Protein AF-A0A150QRD9-F1 (afdb_monomer)

InterPro domains:
  IPR001007 VWFC domain [PS50184] (103-169)
  IPR001007 VWFC domain [SM00215] (64-129)
  IPR001007 VWFC domain [SM00215] (146-203)
  IPR008037 Pacifastin domain [PF05375] (114-144)
  IPR008037 Pacifastin domain [PS51446] (27-63)
  IPR008037 Pacifastin domain [PS51446] (109-145)

Structure (mmCIF, N/CA/C/O backbone):
data_AF-A0A150QRD9-F1
#
_entry.id   AF-A0A150QRD9-F1
#
loop_
_atom_site.group_PDB
_atom_site.id
_atom_site.type_symbol
_atom_site.label_atom_id
_atom_site.label_alt_id
_atom_site.label_comp_id
_atom_site.label_asym_id
_atom_site.label_entity_id
_atom_site.label_seq_id
_atom_site.pdbx_PDB_ins_code
_atom_site.Cartn_x
_atom_site.Cartn_y
_atom_site.Cartn_z
_atom_site.occupancy
_atom_site.B_iso_or_equiv
_atom_site.auth_seq_id
_atom_site.auth_comp_id
_atom_site.auth_asym_id
_atom_site.auth_atom_id
_atom_site.pdbx_PDB_model_num
ATOM 1 N N . MET A 1 1 ? 8.297 -89.953 50.435 1.00 36.41 1 MET A N 1
ATOM 2 C CA . MET A 1 1 ? 8.868 -88.769 49.760 1.00 36.41 1 MET A CA 1
ATOM 3 C C . MET A 1 1 ? 7.814 -87.674 49.887 1.00 36.41 1 MET A C 1
ATOM 5 O O . MET A 1 1 ? 6.794 -87.799 49.233 1.00 36.41 1 MET A O 1
ATOM 9 N N . ILE A 1 2 ? 7.817 -86.953 51.021 1.00 30.30 2 ILE A N 1
ATOM 10 C CA . ILE A 1 2 ? 8.151 -85.507 51.107 1.00 30.30 2 ILE A CA 1
ATOM 11 C C . ILE A 1 2 ? 7.101 -84.706 50.312 1.00 30.30 2 ILE A C 1
ATOM 13 O O . ILE A 1 2 ? 7.036 -84.868 49.107 1.00 30.30 2 ILE A O 1
ATOM 17 N N . SER A 1 3 ? 6.251 -83.835 50.847 1.00 32.12 3 SER A N 1
ATOM 18 C CA . SER A 1 3 ? 6.191 -83.107 52.118 1.00 32.12 3 SER A CA 1
ATOM 19 C C . SER A 1 3 ? 4.848 -82.337 52.115 1.00 32.12 3 SER A C 1
ATOM 21 O O . SER A 1 3 ? 4.373 -82.009 51.035 1.00 32.12 3 SER A O 1
ATOM 23 N N . LEU A 1 4 ? 4.176 -82.164 53.268 1.00 29.09 4 LEU A N 1
ATOM 24 C CA . LEU A 1 4 ? 3.988 -80.857 53.953 1.00 29.09 4 LEU A CA 1
ATOM 25 C C . LEU A 1 4 ? 2.960 -79.931 53.240 1.00 29.09 4 LEU A C 1
ATOM 27 O O . LEU A 1 4 ? 3.114 -79.662 52.064 1.00 29.09 4 LEU A O 1
ATOM 31 N N . ALA A 1 5 ? 1.922 -79.330 53.826 1.00 29.92 5 ALA A N 1
ATOM 32 C CA . ALA A 1 5 ? 1.381 -79.232 55.177 1.00 29.92 5 ALA A CA 1
ATOM 33 C C . ALA A 1 5 ? 0.076 -78.391 55.123 1.00 29.92 5 ALA A C 1
ATOM 35 O O . ALA A 1 5 ? -0.058 -77.553 54.241 1.00 29.92 5 ALA A O 1
ATOM 36 N N . ILE A 1 6 ? -0.814 -78.610 56.107 1.00 29.88 6 ILE A N 1
ATOM 37 C CA . ILE A 1 6 ? -1.518 -77.599 56.941 1.00 29.88 6 ILE A CA 1
ATOM 38 C C . ILE A 1 6 ? -2.316 -76.520 56.166 1.00 29.88 6 ILE A C 1
ATOM 40 O O . ILE A 1 6 ? -1.760 -75.616 55.563 1.00 29.88 6 ILE A O 1
ATOM 44 N N . ALA A 1 7 ? -3.641 -76.651 56.056 1.00 31.61 7 ALA A N 1
ATOM 45 C CA . ALA A 1 7 ? -4.644 -76.112 56.990 1.00 31.61 7 ALA A CA 1
ATOM 46 C C . ALA A 1 7 ? -4.564 -74.586 57.207 1.00 31.61 7 ALA A C 1
ATOM 48 O O . ALA A 1 7 ? -3.632 -74.101 57.825 1.00 31.61 7 ALA A O 1
ATOM 49 N N . LEU A 1 8 ? -5.595 -73.843 56.804 1.00 30.39 8 LEU A N 1
ATOM 50 C CA . LEU A 1 8 ? -6.514 -73.181 57.736 1.00 30.39 8 LEU A CA 1
ATOM 51 C C . LEU A 1 8 ? -7.583 -72.401 56.965 1.00 30.39 8 LEU A C 1
ATOM 53 O O . LEU A 1 8 ? -7.325 -71.716 55.981 1.00 30.39 8 LEU A O 1
ATOM 57 N N . SER A 1 9 ? -8.791 -72.525 57.487 1.00 46.06 9 SER A N 1
ATOM 58 C CA . SER A 1 9 ? -9.988 -71.747 57.227 1.00 46.06 9 SER A CA 1
ATOM 59 C C . SER A 1 9 ? -9.733 -70.238 57.321 1.00 46.06 9 SER A C 1
ATOM 61 O O . SER A 1 9 ? -9.086 -69.779 58.259 1.00 46.06 9 SER A O 1
ATOM 63 N N . GLY A 1 10 ? -10.331 -69.464 56.418 1.00 32.56 10 GLY A N 1
ATOM 64 C CA . GLY A 1 10 ? -10.396 -68.008 56.516 1.00 32.56 10 GLY A CA 1
ATOM 65 C C . GLY A 1 10 ? -11.658 -67.498 55.836 1.00 32.56 10 GLY A C 1
ATOM 66 O O . GLY A 1 10 ? -11.706 -67.386 54.617 1.00 32.56 10 GLY A O 1
ATOM 67 N N . ALA A 1 11 ? -12.694 -67.244 56.632 1.00 47.44 11 ALA A N 1
ATOM 68 C CA . ALA A 1 11 ? -13.883 -66.527 56.199 1.00 47.44 11 ALA A CA 1
ATOM 69 C C . ALA A 1 11 ? -13.512 -65.085 55.819 1.00 47.44 11 ALA A C 1
ATOM 71 O O . ALA A 1 11 ? -12.842 -64.403 56.591 1.00 47.44 11 ALA A O 1
ATOM 72 N N . LEU A 1 12 ? -13.995 -64.612 54.672 1.00 38.91 12 LEU A N 1
ATOM 73 C CA . LEU A 1 12 ? -14.097 -63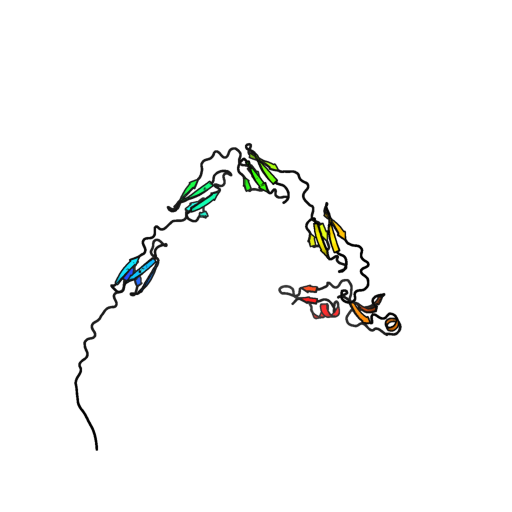.191 54.335 1.00 38.91 12 LEU A CA 1
ATOM 74 C C . LEU A 1 12 ? -15.532 -62.995 53.836 1.00 38.91 12 LEU A C 1
ATOM 76 O O . LEU A 1 12 ? -15.928 -63.574 52.831 1.00 38.91 12 LEU A O 1
ATOM 80 N N . ALA A 1 13 ? -16.418 -62.531 54.714 1.00 38.28 13 ALA A N 1
ATOM 81 C CA . ALA A 1 13 ? -16.640 -61.124 55.059 1.00 38.28 13 ALA A CA 1
ATOM 82 C C . ALA A 1 13 ? -17.651 -60.506 54.088 1.00 38.28 13 ALA A C 1
ATOM 84 O O . ALA A 1 13 ? -17.491 -60.547 52.873 1.00 38.28 13 ALA A O 1
ATOM 85 N N . GLY A 1 14 ? -18.746 -60.028 54.680 1.00 38.47 14 GLY A N 1
ATOM 86 C CA . GLY A 1 14 ? -19.941 -59.575 53.994 1.00 38.47 14 GLY A CA 1
ATOM 87 C C . GLY A 1 14 ? -19.671 -58.511 52.942 1.00 38.47 14 GLY A C 1
ATOM 88 O O . GLY A 1 14 ? -18.860 -57.607 53.128 1.00 38.47 14 GLY A O 1
ATOM 89 N N . CYS A 1 15 ? -20.434 -58.600 51.859 1.00 40.75 15 CYS A N 1
ATOM 90 C CA . CYS A 1 15 ? -20.661 -57.491 50.954 1.00 40.75 15 CYS A CA 1
ATOM 91 C C . CYS A 1 15 ? -21.515 -56.455 51.706 1.00 40.75 15 CYS A C 1
ATOM 93 O O . CYS A 1 15 ? -22.743 -56.464 51.642 1.00 40.75 15 CYS A O 1
ATOM 95 N N . GLY A 1 16 ? -20.860 -55.637 52.532 1.00 40.47 16 GLY A N 1
ATOM 96 C CA . GLY A 1 16 ? -21.429 -54.386 53.001 1.00 40.47 16 GLY A CA 1
ATOM 97 C C . GLY A 1 16 ? -21.547 -53.467 51.794 1.00 40.47 16 GLY A C 1
ATOM 98 O O . GLY A 1 16 ? -20.540 -53.144 51.170 1.00 40.47 16 GLY A O 1
ATOM 99 N N . LEU A 1 17 ? -22.776 -53.093 51.451 1.00 46.53 17 LEU A N 1
ATOM 100 C CA . LEU A 1 17 ? -23.072 -52.020 50.512 1.00 46.53 17 LEU A CA 1
ATOM 101 C C . LEU A 1 17 ? -22.515 -50.711 51.093 1.00 46.53 17 LEU A C 1
ATOM 103 O O . LEU A 1 17 ? -23.221 -49.978 51.780 1.00 46.53 17 LEU A O 1
ATOM 107 N N . ILE A 1 18 ? -21.233 -50.433 50.863 1.00 52.62 18 ILE A N 1
ATOM 108 C CA . ILE A 1 18 ? -20.711 -49.069 50.914 1.00 52.62 18 ILE A CA 1
ATOM 109 C C . ILE A 1 18 ? -21.219 -48.430 49.626 1.00 52.62 18 ILE A C 1
ATOM 111 O O . ILE A 1 18 ? -20.614 -48.580 48.570 1.00 52.62 18 ILE A O 1
ATOM 115 N N . GLY A 1 19 ? -22.416 -47.843 49.685 1.00 56.66 19 GLY A N 1
ATOM 116 C CA . GLY A 1 19 ? -22.875 -46.965 48.619 1.00 56.66 19 GLY A CA 1
ATOM 117 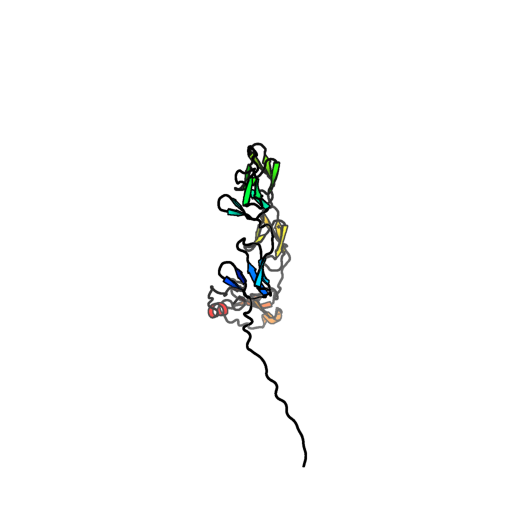C C . GLY A 1 19 ? -21.865 -45.832 48.513 1.00 56.66 19 GLY A C 1
ATOM 118 O O . GLY A 1 19 ? -21.657 -45.119 49.495 1.00 56.66 19 GLY A O 1
ATOM 119 N N . GLU A 1 20 ? -21.196 -45.726 47.368 1.00 62.44 20 GLU A N 1
ATOM 120 C CA . GLU A 1 20 ? -20.440 -44.530 47.004 1.00 62.44 20 GLU A CA 1
ATOM 121 C C . GLU A 1 20 ? -21.380 -43.337 47.228 1.00 62.44 20 GLU A C 1
ATOM 123 O O . GLU A 1 20 ? -22.473 -43.299 46.660 1.00 62.44 20 GLU A O 1
ATOM 128 N N . ARG A 1 21 ? -21.034 -42.433 48.153 1.00 82.81 21 ARG A N 1
ATOM 129 C CA . ARG A 1 21 ? -21.876 -41.270 48.447 1.00 82.81 21 ARG A CA 1
ATOM 130 C C . ARG A 1 21 ? -21.762 -40.319 47.266 1.00 82.81 21 ARG A C 1
ATOM 132 O O . ARG A 1 21 ? -20.713 -39.722 47.065 1.00 82.81 21 ARG A O 1
ATOM 139 N N . THR A 1 22 ? -22.812 -40.235 46.462 1.00 89.56 22 THR A N 1
ATOM 140 C CA . THR A 1 22 ? -22.917 -39.270 45.367 1.00 89.56 22 THR A CA 1
ATOM 141 C C . THR A 1 22 ? -23.405 -37.926 45.896 1.00 89.56 22 THR A C 1
ATOM 143 O O . THR A 1 22 ? -24.106 -37.868 46.907 1.00 89.56 22 THR A O 1
ATOM 146 N N . CYS A 1 23 ? -23.049 -36.851 45.200 1.00 92.75 23 CYS A N 1
ATOM 147 C CA . CYS A 1 23 ? -23.604 -35.526 45.433 1.00 92.75 23 CYS A CA 1
ATOM 148 C C . CYS A 1 23 ? -24.717 -35.257 44.420 1.00 92.75 23 CYS A C 1
ATOM 150 O O . CYS A 1 23 ? -24.482 -35.383 43.223 1.00 92.75 23 CYS A O 1
ATOM 152 N N . GLU A 1 24 ? -25.894 -34.828 44.868 1.00 92.94 24 GLU A N 1
ATOM 153 C CA . GLU A 1 24 ? -26.924 -34.301 43.967 1.00 92.94 24 GLU A CA 1
ATOM 154 C C . GLU A 1 24 ? -26.782 -32.774 43.880 1.00 92.94 24 GLU A C 1
ATOM 156 O O . GLU A 1 24 ? -26.851 -32.075 44.895 1.00 92.94 24 GLU A O 1
ATOM 161 N N . TYR A 1 25 ? -26.600 -32.239 42.671 1.00 93.12 25 TYR A N 1
ATOM 162 C CA . TYR A 1 25 ? -26.607 -30.799 42.415 1.00 93.12 25 TYR A CA 1
ATOM 163 C C . TYR A 1 25 ? -27.425 -30.484 41.161 1.00 93.12 25 TYR A C 1
ATOM 165 O O . TYR A 1 25 ? -27.164 -31.009 40.083 1.00 93.12 25 TYR A O 1
ATOM 173 N N . ASP A 1 26 ? -28.436 -29.625 41.313 1.00 89.31 26 ASP A N 1
ATOM 174 C CA . ASP A 1 26 ? -29.382 -29.253 40.247 1.00 89.31 26 ASP A CA 1
ATOM 175 C C . ASP A 1 26 ? -30.063 -30.448 39.551 1.00 89.31 26 ASP A C 1
ATOM 177 O O . ASP A 1 26 ? -30.256 -30.465 38.337 1.00 89.31 26 ASP A O 1
ATOM 181 N N . GLY A 1 27 ? -30.407 -31.481 40.328 1.00 90.69 27 GLY A N 1
ATOM 182 C CA . GLY A 1 27 ? -31.029 -32.699 39.806 1.00 90.69 27 GLY A CA 1
ATOM 183 C C . GLY A 1 27 ? -30.088 -33.586 38.981 1.00 90.69 27 GLY A C 1
ATOM 184 O O . GLY A 1 27 ? -30.564 -34.477 38.277 1.00 90.69 27 GLY A O 1
ATOM 185 N N . VAL A 1 28 ? -28.775 -33.344 39.048 1.00 92.81 28 VAL A N 1
ATOM 186 C CA . VAL A 1 28 ? -27.730 -34.187 38.457 1.00 92.81 28 VAL A CA 1
ATOM 187 C C . VAL A 1 28 ? -26.914 -34.834 39.576 1.00 92.81 28 VAL A C 1
ATOM 189 O O . VAL A 1 28 ? -26.481 -34.153 40.506 1.00 92.81 28 VAL A O 1
ATOM 192 N N . ASP A 1 29 ? -26.696 -36.145 39.473 1.00 93.94 29 ASP A N 1
ATOM 193 C CA . ASP A 1 29 ? -25.848 -36.906 40.392 1.00 93.94 29 ASP A CA 1
ATOM 194 C C . ASP A 1 29 ? -24.378 -36.871 39.949 1.00 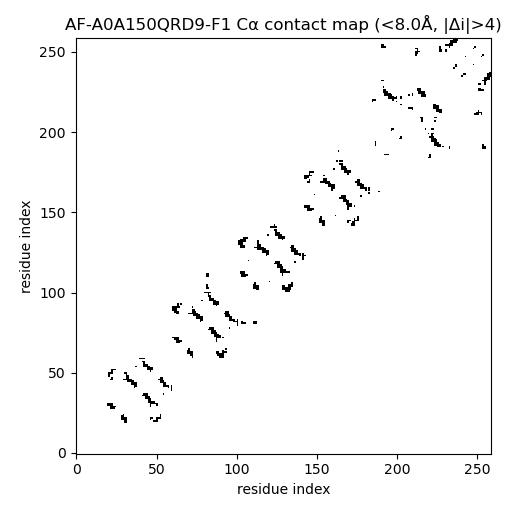93.94 29 ASP A C 1
ATOM 196 O O . ASP A 1 29 ? -24.044 -37.248 38.822 1.00 93.94 29 ASP A O 1
ATOM 200 N N . TYR A 1 30 ? -23.501 -36.482 40.869 1.00 93.94 30 TYR A N 1
ATOM 201 C CA . TYR A 1 30 ? -22.050 -36.407 40.712 1.00 93.94 30 TYR A CA 1
ATOM 202 C C . TYR A 1 30 ? -21.353 -37.396 41.644 1.00 93.94 30 TYR A C 1
ATOM 204 O O . TYR A 1 30 ? -21.812 -37.673 42.756 1.00 93.94 30 TYR A O 1
ATOM 212 N N . ARG A 1 31 ? -20.220 -37.934 41.201 1.00 94.75 31 ARG A N 1
ATOM 213 C CA . ARG A 1 31 ? -19.370 -38.819 42.001 1.00 94.75 31 ARG A CA 1
ATOM 214 C C . ARG A 1 31 ? -18.364 -38.006 42.813 1.00 94.75 31 ARG A C 1
ATOM 216 O O . ARG A 1 31 ? -17.967 -36.925 42.375 1.00 94.75 31 ARG A O 1
ATOM 223 N N . PRO A 1 32 ? -17.887 -38.537 43.950 1.00 94.31 32 PRO A N 1
ATOM 224 C CA . PRO A 1 32 ? -16.736 -37.976 44.642 1.00 94.31 32 PRO A CA 1
ATOM 225 C C . PRO A 1 32 ? -15.573 -37.663 43.696 1.00 94.31 32 PRO A C 1
ATOM 227 O O . PRO A 1 32 ? -15.165 -38.506 42.895 1.00 94.31 32 PRO A O 1
ATOM 230 N N . GLY A 1 33 ? -15.063 -36.435 43.780 1.00 92.00 33 GLY A N 1
ATOM 231 C CA . GLY A 1 33 ? -13.988 -35.920 42.931 1.00 92.00 33 GLY A CA 1
ATOM 232 C C . GLY A 1 33 ? -14.445 -35.201 41.657 1.00 92.00 33 GLY A C 1
ATOM 233 O O . GLY A 1 33 ? -13.625 -34.511 41.047 1.00 92.00 33 GLY A O 1
ATOM 234 N N . ASP A 1 34 ? -15.721 -35.297 41.269 1.00 95.44 34 ASP A N 1
ATOM 235 C CA . ASP A 1 34 ? -16.250 -34.553 40.122 1.00 95.44 34 ASP A CA 1
ATOM 236 C C . ASP A 1 34 ? -16.200 -33.039 40.376 1.00 95.44 34 ASP A C 1
ATOM 238 O O . ASP A 1 34 ? -16.435 -32.565 41.492 1.00 95.44 34 ASP A O 1
ATOM 242 N N . THR A 1 35 ? -15.932 -32.272 39.315 1.00 96.12 35 THR A N 1
ATOM 243 C CA . THR A 1 35 ? -16.022 -30.806 39.299 1.00 96.12 35 THR A CA 1
ATOM 244 C C . THR A 1 35 ? -17.012 -30.346 38.231 1.00 96.12 35 THR A C 1
ATOM 246 O O . THR A 1 35 ? -17.081 -30.919 37.143 1.00 96.12 35 THR A O 1
ATOM 249 N N . PHE A 1 36 ? -17.807 -29.324 38.543 1.00 94.75 36 PHE A N 1
ATOM 250 C CA . PHE A 1 36 ? -18.890 -28.838 37.684 1.00 94.75 36 PHE A CA 1
ATOM 251 C C . PHE A 1 36 ? -19.146 -27.336 37.897 1.00 94.75 36 PHE A C 1
ATOM 253 O O . PHE A 1 36 ? -18.811 -26.808 38.955 1.00 94.75 36 PHE A O 1
ATOM 260 N N . PRO A 1 37 ? -19.687 -26.610 36.902 1.00 92.25 37 PRO A N 1
ATOM 261 C CA . PRO A 1 37 ? -20.006 -25.190 37.055 1.00 92.25 37 PRO A CA 1
ATOM 262 C C . PRO A 1 37 ? -21.224 -24.970 37.968 1.00 92.25 37 PRO A C 1
ATOM 264 O O . PRO A 1 37 ? -22.176 -25.750 37.930 1.00 92.25 37 PRO A O 1
ATOM 267 N N . ASP A 1 38 ? -21.212 -23.888 38.749 1.00 92.06 38 ASP A N 1
ATOM 268 C CA . ASP A 1 38 ? -22.391 -23.397 39.472 1.00 92.06 38 ASP A CA 1
ATOM 269 C C . ASP A 1 38 ? -23.383 -22.721 38.500 1.00 92.06 38 ASP A C 1
ATOM 271 O O . ASP A 1 38 ? -23.032 -22.306 37.389 1.00 92.06 38 ASP A O 1
ATOM 275 N N . ARG A 1 39 ? -24.642 -22.583 38.926 1.00 85.00 39 ARG A N 1
ATOM 276 C CA . ARG A 1 39 ? -25.700 -21.891 38.176 1.00 85.00 39 ARG A CA 1
ATOM 277 C C . ARG A 1 39 ? -25.422 -20.406 37.959 1.00 85.00 39 ARG A C 1
ATOM 279 O O . ARG A 1 39 ? -25.973 -19.820 37.029 1.00 85.00 39 ARG A O 1
ATOM 286 N N . ASP A 1 40 ? -24.609 -19.789 38.809 1.00 80.19 40 ASP A N 1
ATOM 287 C CA . ASP A 1 40 ? -24.212 -18.390 38.643 1.00 80.19 40 ASP A CA 1
ATOM 288 C C . ASP A 1 40 ? -23.244 -18.154 37.464 1.00 80.19 40 ASP A C 1
ATOM 290 O O . ASP A 1 40 ? -22.993 -17.006 37.087 1.00 80.19 40 ASP A O 1
ATOM 294 N N . GLY A 1 41 ? -22.741 -19.230 36.845 1.00 78.19 41 GLY A N 1
ATOM 295 C CA . GLY A 1 41 ? -21.922 -19.192 35.637 1.00 78.19 41 GLY A CA 1
ATOM 296 C C . GLY A 1 41 ? -20.493 -18.687 35.844 1.00 78.19 41 GLY A C 1
ATOM 297 O O . GLY A 1 41 ? -19.766 -18.549 34.858 1.00 78.19 41 GLY A O 1
ATOM 298 N N . CYS A 1 42 ? -20.075 -18.413 37.083 1.00 85.38 42 CYS A N 1
ATOM 299 C CA . CYS A 1 42 ? -18.712 -17.975 37.388 1.00 85.38 42 CYS A CA 1
ATOM 300 C C . CYS A 1 42 ? -18.038 -18.798 38.490 1.00 85.38 42 CYS A C 1
ATOM 302 O O . CYS A 1 42 ? -16.809 -18.882 38.516 1.00 85.38 42 CYS A O 1
ATOM 304 N N . ASN A 1 43 ? -18.818 -19.406 39.381 1.00 89.44 43 ASN A N 1
ATOM 305 C CA . ASN A 1 43 ? -18.307 -20.289 40.409 1.00 89.44 43 ASN A CA 1
ATOM 306 C C . ASN A 1 43 ? -18.191 -21.728 39.904 1.00 89.44 43 ASN A C 1
ATOM 308 O O . ASN A 1 43 ? -18.934 -22.184 39.036 1.00 89.44 43 ASN A O 1
ATOM 312 N N . GLY A 1 44 ? -17.206 -22.439 40.445 1.00 93.38 44 GLY A N 1
ATOM 313 C CA . GLY A 1 44 ? -17.016 -23.867 40.234 1.00 93.38 44 GLY A CA 1
ATOM 314 C C . GLY A 1 44 ? -17.327 -24.625 41.514 1.00 93.38 44 GLY A C 1
ATOM 315 O O . GLY A 1 44 ? -16.963 -24.187 42.605 1.00 93.38 44 GLY A O 1
ATOM 316 N N . CYS A 1 45 ? -17.970 -25.771 41.373 1.00 96.81 45 CYS A N 1
ATOM 317 C CA . CYS A 1 45 ? -18.319 -26.682 42.445 1.00 96.81 45 CYS A CA 1
ATOM 318 C C . CYS A 1 45 ? -17.564 -28.005 42.307 1.00 96.81 45 CYS A C 1
ATOM 320 O O . CYS A 1 45 ? -17.153 -28.398 41.212 1.00 96.81 45 CYS A O 1
ATOM 322 N N . SER A 1 46 ? -17.384 -28.702 43.423 1.00 96.62 46 SER A N 1
ATOM 323 C CA . SER A 1 46 ? -16.862 -30.062 43.464 1.00 96.62 46 SER A CA 1
ATOM 324 C C . SER A 1 46 ? -17.670 -30.944 44.409 1.00 96.62 46 SER A C 1
ATOM 326 O O . SER A 1 46 ? -18.191 -30.475 45.422 1.00 96.62 46 SER A O 1
ATOM 328 N N . CYS A 1 47 ? -17.765 -32.230 44.074 1.00 96.06 47 CYS A N 1
ATOM 329 C CA . CYS A 1 47 ? -18.322 -33.248 44.958 1.00 96.06 47 CYS A CA 1
ATOM 330 C C . CYS A 1 47 ? -17.217 -33.820 45.856 1.00 96.06 47 CYS A C 1
ATOM 332 O O . CYS A 1 47 ? -16.202 -34.321 45.364 1.00 96.06 47 CYS A O 1
ATOM 334 N N . THR A 1 48 ? -17.380 -33.725 47.175 1.00 93.31 48 THR A N 1
ATOM 335 C CA . THR A 1 48 ? -16.403 -34.226 48.150 1.00 93.31 48 THR A CA 1
ATOM 336 C C . THR A 1 48 ? -16.535 -35.738 48.358 1.00 93.31 48 THR A C 1
ATOM 338 O O . THR A 1 48 ? -17.571 -36.336 48.080 1.00 93.31 48 THR A O 1
ATOM 341 N N . GLU A 1 49 ? -15.493 -36.365 48.913 1.00 90.62 49 GLU A N 1
ATOM 342 C CA . GLU A 1 49 ? -15.502 -37.788 49.314 1.00 90.62 49 GLU A CA 1
ATOM 343 C C . GLU A 1 49 ? -16.577 -38.128 50.358 1.00 90.62 49 GLU A C 1
ATOM 345 O O . GLU A 1 49 ? -17.004 -39.277 50.475 1.00 90.62 49 GLU A O 1
ATOM 350 N N . ASP A 1 50 ? -17.048 -37.126 51.101 1.00 88.56 50 ASP A N 1
ATOM 351 C CA . ASP A 1 50 ? -18.096 -37.294 52.103 1.00 88.56 50 ASP A CA 1
ATOM 352 C C . ASP A 1 50 ? -19.517 -37.223 51.512 1.00 88.56 50 ASP A C 1
ATOM 354 O O . ASP A 1 50 ? -20.468 -37.599 52.207 1.00 88.56 50 ASP A O 1
ATOM 358 N N . GLY A 1 51 ? -19.656 -36.846 50.232 1.00 87.62 51 GLY A N 1
ATOM 359 C CA . GLY A 1 51 ? -20.935 -36.677 49.533 1.00 87.62 51 GLY A CA 1
ATOM 360 C C . GLY A 1 51 ? -21.511 -35.258 49.598 1.00 87.62 51 GLY A C 1
ATOM 361 O O . GLY A 1 51 ? -22.705 -35.081 49.364 1.00 87.62 51 GLY A O 1
ATOM 362 N N . ASP A 1 52 ? -20.690 -34.253 49.919 1.00 93.19 52 ASP A N 1
ATOM 363 C CA . ASP A 1 52 ? -21.105 -32.849 49.990 1.00 93.19 52 ASP A CA 1
ATOM 364 C C . ASP A 1 52 ? -20.681 -32.067 48.739 1.00 93.19 52 ASP A C 1
ATOM 366 O O . ASP A 1 52 ? -19.625 -32.311 48.157 1.00 93.19 52 ASP A O 1
ATOM 370 N N . VAL A 1 53 ? -21.470 -31.062 48.354 1.00 94.88 53 VAL A N 1
ATOM 371 C CA . VAL A 1 53 ? -21.099 -30.115 47.292 1.00 94.88 53 VAL A CA 1
ATOM 372 C C . VAL A 1 53 ? -20.377 -28.915 47.896 1.00 94.88 53 VAL A C 1
ATOM 374 O O . VAL A 1 53 ? -20.929 -28.214 48.745 1.00 94.88 53 VAL A O 1
ATOM 377 N N . ALA A 1 54 ? -19.162 -28.639 47.425 1.00 95.56 54 ALA A N 1
ATOM 378 C CA . ALA A 1 54 ? -18.383 -27.465 47.802 1.00 95.56 54 ALA A CA 1
ATOM 379 C C . ALA A 1 54 ? -18.173 -26.553 46.588 1.00 95.56 54 ALA A C 1
ATOM 381 O O . ALA A 1 54 ? -17.536 -26.955 45.620 1.00 95.56 54 ALA A O 1
ATOM 382 N N . CYS A 1 55 ? -18.674 -25.319 46.646 1.00 95.50 55 CYS A N 1
ATOM 383 C CA . CYS A 1 55 ? -18.523 -24.337 45.571 1.00 95.50 55 CYS A CA 1
ATOM 384 C C . CYS A 1 55 ? -17.579 -23.201 45.963 1.00 95.50 55 CYS A C 1
ATOM 386 O O . CYS A 1 55 ? -17.466 -22.834 47.137 1.00 95.50 55 CYS A O 1
ATOM 388 N N . THR A 1 56 ? -16.910 -22.615 44.973 1.00 92.00 56 THR A N 1
ATOM 389 C CA . THR A 1 56 ? -16.236 -21.330 45.147 1.00 92.00 56 THR A CA 1
ATOM 390 C C . THR A 1 56 ? -17.269 -20.236 45.435 1.00 92.00 56 THR A C 1
ATOM 392 O O . THR A 1 56 ? -18.424 -20.335 45.033 1.00 92.00 56 THR A O 1
ATOM 395 N N . LEU A 1 57 ? -16.859 -19.188 46.153 1.00 86.25 57 LEU A N 1
ATOM 396 C CA . LEU A 1 57 ? -17.701 -18.029 46.480 1.00 86.25 57 LEU A CA 1
ATOM 397 C C . LEU A 1 57 ? -17.090 -16.754 45.892 1.00 86.25 57 LEU A C 1
ATOM 399 O O . LEU A 1 57 ? -16.720 -15.819 46.602 1.00 86.25 57 LEU A O 1
ATOM 403 N N . MET A 1 58 ? -16.920 -16.748 44.575 1.00 80.81 58 MET A N 1
ATOM 404 C CA . MET A 1 58 ? -16.524 -15.577 43.806 1.00 80.81 58 MET A CA 1
ATOM 405 C C . MET A 1 58 ? -17.736 -14.672 43.596 1.00 80.81 58 MET A C 1
ATOM 407 O O . MET A 1 58 ? -18.834 -15.138 43.294 1.00 80.81 58 MET A O 1
ATOM 411 N N . ALA A 1 59 ? -17.530 -13.362 43.722 1.00 77.56 59 ALA A N 1
ATOM 412 C CA . ALA A 1 59 ? -18.520 -12.391 43.286 1.00 77.56 59 ALA A CA 1
ATOM 413 C C . ALA A 1 59 ? -18.591 -12.424 41.752 1.00 77.56 59 ALA A C 1
ATOM 415 O O . ALA A 1 59 ? -17.677 -11.941 41.081 1.00 77.56 59 ALA A O 1
ATOM 416 N N . CYS A 1 60 ? -19.655 -13.009 41.201 1.00 77.44 60 CYS A N 1
ATOM 417 C CA . CYS A 1 60 ? -19.860 -13.022 39.759 1.00 77.44 60 CYS A CA 1
ATOM 418 C C . CYS A 1 60 ? -20.106 -11.606 39.255 1.00 77.44 60 CYS A C 1
ATOM 420 O O . CYS A 1 60 ? -21.032 -10.923 39.691 1.00 77.44 60 CYS A O 1
ATOM 422 N N . THR A 1 61 ? -19.266 -11.161 38.329 1.00 78.88 61 THR A N 1
ATOM 423 C CA . THR A 1 61 ? -19.438 -9.874 37.665 1.00 78.88 61 THR A CA 1
ATOM 424 C C . THR A 1 61 ? -20.264 -10.073 36.404 1.00 78.88 61 THR A C 1
ATOM 426 O O . THR A 1 61 ? -19.874 -10.855 35.534 1.00 78.88 61 THR A O 1
ATOM 429 N N . GLN A 1 62 ? -21.382 -9.366 36.288 1.00 80.75 62 GLN A N 1
ATOM 430 C CA . GLN A 1 62 ? -22.269 -9.465 35.135 1.00 80.75 62 GLN A CA 1
ATOM 431 C C . GLN A 1 62 ? -21.901 -8.394 34.107 1.00 80.75 62 GLN A C 1
ATOM 433 O O . GLN A 1 62 ? -21.764 -7.220 34.447 1.00 80.75 62 GLN A O 1
ATOM 438 N N . GLY A 1 63 ? -21.712 -8.798 32.847 1.00 85.12 63 GLY A N 1
ATO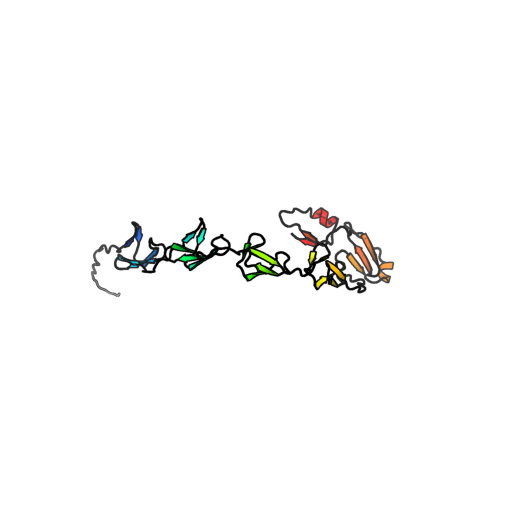M 439 C CA . GLY A 1 63 ? -21.606 -7.842 31.744 1.00 85.12 63 GLY A CA 1
ATOM 440 C C . GLY A 1 63 ? -22.907 -7.056 31.565 1.00 85.12 63 GLY A C 1
ATOM 441 O O . GLY A 1 63 ? -23.967 -7.467 32.032 1.00 85.12 63 GLY A O 1
ATOM 442 N N . CYS A 1 64 ? -22.846 -5.934 30.862 1.00 92.12 64 CYS A N 1
ATOM 443 C CA . CYS A 1 64 ? -23.990 -5.045 30.678 1.00 92.12 64 CYS A CA 1
ATOM 444 C C . CYS A 1 64 ? -24.510 -5.126 29.245 1.00 92.12 64 CYS A C 1
ATOM 446 O O . CYS A 1 64 ? -23.723 -5.269 28.312 1.00 92.12 64 CYS A O 1
ATOM 448 N N . VAL A 1 65 ? -25.820 -4.966 29.047 1.00 91.44 65 VAL A N 1
ATOM 449 C CA . VAL A 1 65 ? -26.401 -4.777 27.709 1.00 91.44 65 VAL A CA 1
ATOM 450 C C . VAL A 1 65 ? -26.758 -3.307 27.535 1.00 91.44 65 VAL A C 1
ATOM 452 O O . VAL A 1 65 ? -27.601 -2.779 28.258 1.00 91.44 65 VAL A O 1
ATOM 455 N N . TRP A 1 66 ? -26.145 -2.646 26.557 1.00 91.75 66 TRP A N 1
ATOM 456 C CA . TRP A 1 66 ? -26.417 -1.250 26.231 1.00 91.75 66 TRP A CA 1
ATOM 457 C C . TRP A 1 66 ? -26.755 -1.110 24.749 1.00 91.75 66 TRP A C 1
ATOM 459 O O . TRP A 1 66 ? -26.002 -1.556 23.889 1.00 91.75 66 TRP A O 1
ATOM 469 N N . LYS A 1 67 ? -27.929 -0.538 24.446 1.00 91.56 67 LYS A N 1
ATOM 470 C CA . LYS A 1 67 ? -28.469 -0.412 23.074 1.00 91.56 67 LYS A CA 1
ATOM 471 C C . LYS A 1 67 ? -28.389 -1.717 22.250 1.00 91.56 67 LYS A C 1
ATOM 473 O O . LYS A 1 67 ? -28.169 -1.687 21.045 1.00 91.56 67 LYS A O 1
ATOM 478 N N . GLY A 1 68 ? -28.584 -2.865 22.903 1.00 89.81 68 GLY A N 1
ATOM 479 C CA . GLY A 1 68 ? -28.553 -4.186 22.265 1.00 89.81 68 GLY A CA 1
ATOM 480 C C . GLY A 1 68 ? -27.158 -4.793 22.071 1.00 89.81 68 GLY A C 1
ATOM 481 O O . GLY A 1 68 ? -27.063 -5.886 21.523 1.00 89.81 68 GLY A O 1
ATOM 482 N N . VAL A 1 69 ? -26.093 -4.132 22.536 1.00 90.62 69 VAL A N 1
ATOM 483 C CA . VAL A 1 69 ? -24.714 -4.643 22.511 1.00 90.62 69 VAL A CA 1
ATOM 484 C C . VAL A 1 69 ? -24.295 -5.076 23.915 1.00 90.62 69 VAL A C 1
ATOM 486 O O . VAL A 1 69 ? -24.544 -4.368 24.892 1.00 90.62 69 VAL A O 1
ATOM 489 N N . THR A 1 70 ? -23.657 -6.241 24.020 1.00 91.56 70 THR A N 1
ATOM 490 C CA . THR A 1 70 ? -23.118 -6.757 25.286 1.00 91.56 70 THR A CA 1
ATOM 491 C C . THR A 1 70 ? -21.710 -6.218 25.528 1.00 91.56 70 THR A C 1
ATOM 493 O O . THR A 1 70 ? -20.830 -6.354 24.680 1.00 91.56 70 THR A O 1
ATOM 496 N N . HIS A 1 71 ? -21.482 -5.654 26.711 1.00 91.44 71 HIS A N 1
ATOM 497 C CA . HIS A 1 71 ? -20.206 -5.116 27.171 1.00 91.44 71 HIS A CA 1
ATOM 498 C C . HIS A 1 71 ? -19.695 -5.898 28.382 1.00 91.44 71 HIS A C 1
ATOM 500 O O . HIS A 1 71 ? -20.466 -6.268 29.268 1.00 91.44 71 HIS A O 1
ATOM 506 N N . ALA A 1 72 ? -18.385 -6.135 28.435 1.00 91.81 72 ALA A N 1
ATOM 507 C CA . ALA A 1 72 ? -17.755 -6.785 29.580 1.00 91.81 72 ALA A CA 1
ATOM 508 C C . ALA A 1 72 ? -17.804 -5.888 30.838 1.00 91.81 72 ALA A C 1
ATOM 510 O O . ALA A 1 72 ? -17.759 -4.660 30.705 1.00 91.81 72 ALA A O 1
ATOM 511 N N . PRO A 1 73 ? -17.836 -6.470 32.052 1.00 90.69 73 PRO A N 1
ATOM 512 C CA . PRO A 1 73 ? -17.666 -5.720 33.296 1.00 90.69 73 PRO A CA 1
ATOM 513 C C . PRO A 1 73 ? -16.413 -4.836 33.259 1.00 90.69 73 PRO A C 1
ATOM 515 O O . PRO A 1 73 ? -15.343 -5.284 32.852 1.00 90.69 73 PRO A O 1
ATOM 518 N N . GLY A 1 74 ? -16.540 -3.574 33.669 1.00 89.94 74 GLY A N 1
ATOM 519 C CA . GLY A 1 74 ? -15.461 -2.583 33.644 1.00 89.94 74 GLY A CA 1
ATOM 520 C C . GLY A 1 74 ? -15.191 -1.954 32.272 1.00 89.94 74 GLY A C 1
ATOM 521 O O . GLY A 1 74 ? -14.372 -1.037 32.176 1.00 89.94 74 GLY A O 1
ATOM 522 N N . ALA A 1 75 ? -15.866 -2.395 31.205 1.00 93.56 75 ALA A N 1
ATOM 523 C CA . ALA A 1 75 ? -15.718 -1.783 29.890 1.00 93.56 75 ALA A CA 1
ATOM 524 C C . ALA A 1 75 ? -16.220 -0.336 29.898 1.00 93.56 75 ALA A C 1
ATOM 526 O O . ALA A 1 75 ? -17.239 -0.017 30.511 1.00 93.56 75 ALA A O 1
ATOM 527 N N . SER A 1 76 ? -15.541 0.529 29.145 1.00 94.12 76 SER A N 1
ATOM 528 C CA . SER A 1 76 ? -15.999 1.893 28.902 1.00 94.12 76 SER A CA 1
ATOM 529 C C . SER A 1 76 ? -16.050 2.196 27.406 1.00 94.12 76 SER A C 1
ATOM 531 O O . SER A 1 76 ? -15.124 1.868 26.662 1.00 94.12 76 SER A O 1
ATOM 533 N N . PHE A 1 77 ? -17.154 2.789 26.960 1.00 92.31 77 PHE A N 1
ATOM 534 C CA . PHE A 1 77 ? -17.548 2.870 25.551 1.00 92.31 77 PHE A CA 1
ATOM 535 C C . PHE A 1 77 ? -18.309 4.175 25.246 1.00 92.31 77 PHE A C 1
ATOM 537 O O . PHE A 1 77 ? -18.863 4.776 26.167 1.00 92.31 77 PHE A O 1
ATOM 544 N N . PRO A 1 78 ? -18.332 4.655 23.988 1.00 87.00 78 PRO A N 1
ATOM 545 C CA . PRO A 1 78 ? -19.027 5.895 23.625 1.00 87.00 78 PRO A CA 1
ATOM 546 C C . PRO A 1 78 ? -20.552 5.807 23.811 1.00 87.00 78 PRO A C 1
ATOM 548 O O . PRO A 1 78 ? -21.155 4.792 23.468 1.00 87.00 78 PRO A O 1
ATOM 551 N N . ALA A 1 79 ? -21.192 6.886 24.277 1.00 88.19 79 ALA A N 1
ATOM 552 C CA . ALA A 1 79 ? -22.654 6.975 24.420 1.00 88.19 79 ALA A CA 1
ATOM 553 C C . ALA A 1 79 ? -23.397 7.193 23.078 1.00 88.19 79 ALA A C 1
ATOM 555 O O . ALA A 1 79 ? -24.622 7.024 22.980 1.00 88.19 79 ALA A O 1
ATOM 556 N N . GLY A 1 80 ? -22.650 7.513 22.017 1.00 79.12 80 GLY A N 1
ATOM 557 C CA . GLY A 1 80 ? -23.169 7.744 20.666 1.00 79.12 80 GLY A CA 1
ATOM 558 C C . GLY A 1 80 ? -23.786 9.128 20.451 1.00 79.12 80 GLY A C 1
ATOM 559 O O . GLY A 1 80 ? -24.358 9.365 19.396 1.00 79.12 80 GLY A O 1
ATOM 560 N N . ASP A 1 81 ? -23.682 10.026 21.430 1.00 73.56 81 ASP A N 1
ATOM 561 C CA . ASP A 1 81 ? -24.064 11.445 21.338 1.00 73.56 81 ASP A CA 1
ATOM 562 C C . ASP A 1 81 ? -22.866 12.374 21.065 1.00 73.56 81 ASP A C 1
ATOM 564 O O . ASP A 1 81 ? -23.003 13.592 21.022 1.00 73.56 81 ASP A O 1
ATOM 568 N N . GLY A 1 82 ? -21.688 11.783 20.873 1.00 69.62 82 GLY A N 1
ATOM 569 C CA . GLY A 1 82 ? -20.472 12.458 20.446 1.00 69.62 82 GLY A CA 1
ATOM 570 C C . GLY A 1 82 ? -19.612 13.064 21.552 1.00 69.62 82 GLY A C 1
ATOM 571 O O . GLY A 1 82 ? -18.492 13.465 21.262 1.00 69.62 82 GLY A O 1
ATOM 572 N N . CYS A 1 83 ? -20.063 13.083 22.809 1.00 73.69 83 CYS A N 1
ATOM 573 C CA . CYS A 1 83 ? -19.229 13.575 23.912 1.00 73.69 83 CYS A CA 1
ATOM 574 C C . CYS A 1 83 ? -19.293 12.718 25.173 1.00 73.69 83 CYS A C 1
ATOM 576 O O . CYS A 1 83 ? -18.341 12.709 25.953 1.00 73.69 83 CYS A O 1
ATOM 578 N N . ASN A 1 84 ? -20.383 11.981 25.395 1.00 83.38 84 ASN A N 1
ATOM 579 C CA . ASN A 1 84 ? -20.522 11.204 26.609 1.00 83.38 84 ASN A CA 1
ATOM 580 C C . ASN A 1 84 ? -19.910 9.815 26.476 1.00 83.38 84 ASN A C 1
ATOM 582 O O . ASN A 1 84 ? -19.898 9.188 25.411 1.00 83.38 84 ASN A O 1
ATOM 586 N N . ARG A 1 85 ? -19.421 9.306 27.606 1.00 90.44 85 ARG A N 1
ATOM 587 C CA . ARG A 1 85 ? -18.900 7.949 27.727 1.00 90.44 85 ARG A CA 1
ATOM 588 C C . ARG A 1 85 ? -19.709 7.187 28.755 1.00 90.44 85 ARG A C 1
ATOM 590 O O . ARG A 1 85 ? -20.065 7.721 29.801 1.00 90.44 85 ARG A O 1
ATOM 597 N N . CYS A 1 86 ? -19.974 5.932 28.449 1.00 95.69 86 CYS A N 1
ATOM 598 C CA . CYS A 1 86 ? -20.634 4.994 29.329 1.00 95.69 86 CYS A CA 1
ATOM 599 C C . CYS A 1 86 ? -19.614 4.022 29.928 1.00 95.69 86 CYS A C 1
ATOM 601 O O . CYS A 1 86 ? -18.560 3.752 29.342 1.00 95.69 86 CYS A O 1
ATOM 603 N N . ALA A 1 87 ? -19.921 3.506 31.109 1.00 96.69 87 ALA A N 1
ATOM 604 C CA . ALA A 1 87 ? -19.167 2.473 31.795 1.00 96.69 87 ALA A CA 1
ATOM 605 C C . ALA A 1 87 ? -20.114 1.342 32.201 1.00 96.69 87 ALA A C 1
ATOM 607 O O . ALA A 1 87 ? -21.217 1.596 32.687 1.00 96.69 87 ALA A O 1
ATOM 608 N N . CYS A 1 88 ? -19.672 0.105 31.982 1.00 95.88 88 CYS A N 1
ATOM 609 C CA . CYS A 1 88 ? -20.351 -1.093 32.449 1.00 95.88 88 CYS A CA 1
ATOM 610 C C . CYS A 1 88 ? -19.846 -1.457 33.847 1.00 95.88 88 CYS A C 1
ATOM 612 O O . CYS A 1 88 ? -18.676 -1.806 34.024 1.00 95.88 88 CYS A O 1
ATOM 614 N N . SER A 1 89 ? -20.725 -1.375 34.835 1.00 91.56 89 SER A N 1
ATOM 615 C CA . SER A 1 89 ? -20.453 -1.784 36.209 1.00 91.56 89 SER A CA 1
ATOM 616 C C . SER A 1 89 ? -20.501 -3.305 36.347 1.00 91.56 89 SER A C 1
ATOM 618 O O . SER A 1 89 ? -21.153 -4.005 35.577 1.00 91.56 89 SER A O 1
ATOM 620 N N . SER A 1 90 ? -19.828 -3.843 37.363 1.00 85.56 90 SER A N 1
ATOM 621 C CA . SER A 1 90 ? -19.807 -5.288 37.631 1.00 85.56 90 SER A CA 1
ATOM 622 C C . SER A 1 90 ? -21.151 -5.871 38.080 1.00 85.56 90 SER A C 1
ATOM 624 O O . SER A 1 90 ? -21.298 -7.089 38.102 1.00 85.56 90 SER A O 1
ATOM 626 N N . ASP A 1 91 ? -22.111 -5.022 38.446 1.00 84.94 91 ASP A N 1
ATOM 627 C CA . ASP A 1 91 ? -23.491 -5.385 38.784 1.00 84.94 91 ASP A CA 1
ATOM 628 C C . ASP A 1 91 ? -24.433 -5.382 37.560 1.00 84.94 91 ASP A C 1
ATOM 630 O O . ASP A 1 91 ? -25.647 -5.494 37.714 1.00 84.94 91 ASP A O 1
ATOM 634 N N . GLY A 1 92 ? -23.888 -5.233 36.346 1.00 87.06 92 GLY A N 1
ATOM 635 C CA . GLY A 1 92 ? -24.650 -5.204 35.098 1.00 87.06 92 GLY A CA 1
ATOM 636 C C . GLY A 1 92 ? -25.281 -3.847 34.765 1.00 87.06 92 GLY A C 1
ATOM 637 O O . GLY A 1 92 ? -25.946 -3.725 33.731 1.00 87.06 92 GLY A O 1
ATOM 638 N N . THR A 1 93 ? -25.084 -2.815 35.594 1.00 92.44 93 THR A N 1
ATOM 639 C CA . THR A 1 93 ? -25.604 -1.467 35.326 1.00 92.44 93 THR A CA 1
ATOM 640 C C . THR A 1 93 ? -24.706 -0.674 34.379 1.00 92.44 93 THR A C 1
ATOM 642 O O . THR A 1 93 ? -23.489 -0.852 34.331 1.00 92.44 93 THR A O 1
ATOM 645 N N . VAL A 1 94 ? -25.313 0.239 33.618 1.00 95.69 94 VAL A N 1
ATOM 646 C CA . VAL A 1 94 ? -24.591 1.176 32.752 1.00 95.69 94 VAL A CA 1
ATOM 647 C C . VAL A 1 94 ? -24.784 2.584 33.281 1.00 95.69 94 VAL A C 1
ATOM 649 O O . VAL A 1 94 ? -25.917 3.042 33.414 1.00 95.69 94 VAL A O 1
ATOM 652 N N . ALA A 1 95 ? -23.679 3.277 33.533 1.00 95.75 95 ALA A N 1
ATOM 653 C CA . ALA A 1 95 ? -23.676 4.696 33.861 1.00 95.75 95 ALA A CA 1
ATOM 654 C C . ALA A 1 95 ? -22.965 5.462 32.749 1.00 95.75 95 ALA A C 1
ATOM 656 O O . ALA A 1 95 ? -21.866 5.083 32.347 1.00 95.75 95 ALA 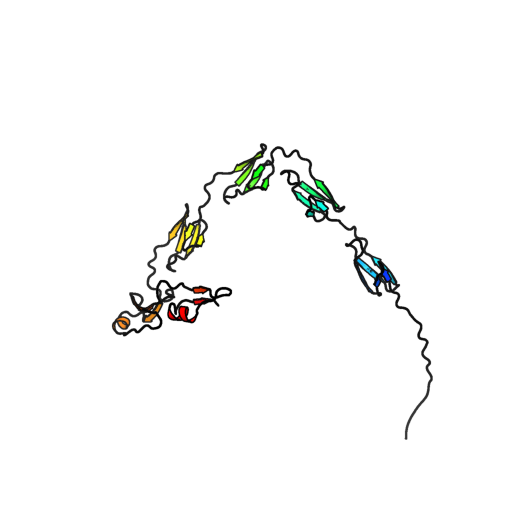A O 1
ATOM 657 N N . CYS A 1 96 ? -23.582 6.532 32.258 1.00 94.31 96 CYS A N 1
ATOM 658 C CA . CYS A 1 96 ? -22.980 7.420 31.273 1.00 94.31 96 CYS A CA 1
ATOM 659 C C . CYS A 1 96 ? -22.713 8.784 31.901 1.00 94.31 96 CYS A C 1
ATOM 661 O O . CYS A 1 96 ? -23.417 9.201 32.820 1.00 94.31 96 CYS A O 1
ATOM 663 N N . THR A 1 97 ? -21.693 9.482 31.412 1.00 88.81 97 THR A N 1
ATOM 664 C CA . THR A 1 97 ? -21.555 10.910 31.691 1.00 88.81 97 THR A CA 1
ATOM 665 C C . THR A 1 97 ? -22.750 11.657 31.088 1.00 88.81 97 THR A C 1
ATOM 667 O O . THR A 1 97 ? -23.288 11.237 30.066 1.00 88.81 97 THR A O 1
ATOM 670 N N . GLU A 1 98 ? -23.170 12.753 31.716 1.00 83.62 98 GLU A N 1
ATOM 671 C CA . GLU A 1 98 ? -24.248 13.627 31.225 1.00 83.62 98 GLU A CA 1
ATOM 672 C C . GLU A 1 98 ? -23.700 15.032 30.952 1.00 83.62 98 GLU A C 1
ATOM 674 O O . GLU A 1 98 ? -24.136 16.039 31.509 1.00 83.62 98 GLU A O 1
ATOM 679 N N . MET A 1 99 ? -22.668 15.101 30.119 1.00 75.19 99 MET A N 1
ATOM 680 C CA . MET A 1 99 ? -22.157 16.360 29.601 1.00 75.19 99 MET A CA 1
ATOM 681 C C . MET A 1 99 ? -23.111 16.873 28.526 1.00 75.19 99 MET A C 1
ATOM 683 O O . MET A 1 99 ? -23.586 16.118 27.674 1.00 75.19 99 MET A O 1
ATOM 687 N N . ALA A 1 100 ? -23.382 18.176 28.552 1.00 70.69 100 ALA A N 1
ATOM 688 C CA . ALA A 1 100 ? -24.037 18.832 27.435 1.00 70.69 100 ALA A CA 1
ATOM 689 C C . ALA A 1 100 ? -23.080 18.779 26.237 1.00 70.69 100 ALA A C 1
ATOM 691 O O . ALA A 1 100 ? -22.092 19.507 26.219 1.00 70.69 100 ALA A O 1
ATOM 692 N N . CYS A 1 101 ? -23.368 17.933 25.244 1.00 67.44 101 CYS A N 1
ATOM 693 C CA . CYS A 1 101 ? -22.545 17.762 24.038 1.00 67.44 101 CYS A CA 1
ATOM 694 C C . CYS A 1 101 ? -22.607 18.951 23.065 1.00 67.44 101 CYS A C 1
ATOM 696 O O . CYS A 1 101 ? -22.517 18.778 21.851 1.00 67.44 101 CYS A O 1
ATOM 698 N N . ALA A 1 102 ? -22.774 20.170 23.577 1.00 62.81 102 ALA A N 1
ATOM 699 C CA . ALA A 1 102 ? -22.529 21.366 22.796 1.00 62.81 102 ALA A CA 1
ATOM 700 C C . ALA A 1 102 ? -21.024 21.419 22.484 1.00 62.81 102 ALA A C 1
ATOM 702 O O . ALA A 1 102 ? -20.213 21.514 23.402 1.00 62.81 102 ALA A O 1
ATOM 703 N N . GLY A 1 103 ? -20.668 21.297 21.204 1.00 64.19 103 GLY A N 1
ATOM 704 C CA . GLY A 1 103 ? -19.289 21.426 20.725 1.00 64.19 103 GLY A CA 1
ATOM 705 C C . GLY A 1 103 ? -18.613 20.134 20.260 1.00 64.19 103 GLY A C 1
ATOM 706 O O . GLY A 1 103 ? -17.493 20.205 19.776 1.00 64.19 103 GLY A O 1
ATOM 707 N N . ALA A 1 104 ? -19.246 18.960 20.361 1.00 73.69 104 ALA A N 1
ATOM 708 C CA . ALA A 1 104 ? -18.682 17.763 19.730 1.00 73.69 104 ALA A CA 1
ATOM 709 C C . ALA A 1 104 ? -18.745 17.883 18.201 1.00 73.69 104 ALA A C 1
ATOM 711 O O . ALA A 1 104 ? -19.784 18.244 17.642 1.00 73.69 104 ALA A O 1
ATOM 712 N N . CYS A 1 105 ? -17.647 17.550 17.531 1.00 85.38 105 CYS A N 1
ATOM 713 C CA . CYS A 1 105 ? -17.547 17.580 16.078 1.00 85.38 105 CYS A CA 1
ATOM 714 C C . CYS A 1 105 ? -17.752 16.177 15.520 1.00 85.38 105 CYS A C 1
ATOM 716 O O . CYS A 1 105 ? -17.411 15.185 16.160 1.00 85.38 105 CYS A O 1
ATOM 718 N N . THR A 1 106 ? -18.286 16.081 14.306 1.00 85.50 106 THR A N 1
ATOM 719 C CA . THR A 1 106 ? -18.298 14.824 13.546 1.00 85.50 106 THR A CA 1
ATOM 720 C C . THR A 1 106 ? -17.417 14.992 12.319 1.00 85.50 106 THR A C 1
ATOM 722 O O . THR A 1 106 ? -17.642 15.911 11.534 1.00 85.50 106 THR A O 1
ATOM 725 N N . TYR A 1 107 ? -16.440 14.107 12.147 1.00 88.44 107 TYR A N 1
ATOM 726 C CA . TYR A 1 107 ? -15.564 14.071 10.979 1.00 88.44 107 TYR A CA 1
ATOM 727 C C . TYR A 1 107 ? -15.517 12.640 10.433 1.00 88.44 107 TYR A C 1
ATOM 729 O O . TYR A 1 107 ? -15.318 11.695 11.192 1.00 88.44 107 TYR A O 1
ATOM 737 N N . ASP A 1 108 ? -15.827 12.473 9.144 1.00 88.88 108 ASP A N 1
ATOM 738 C CA . ASP A 1 108 ? -15.990 11.171 8.470 1.00 88.88 108 ASP A CA 1
ATOM 739 C C . ASP A 1 108 ? -16.844 10.143 9.233 1.00 88.88 108 ASP A C 1
ATOM 741 O O . ASP A 1 108 ? -16.592 8.940 9.238 1.00 88.88 108 ASP A O 1
ATOM 745 N N . GLY A 1 109 ? -17.904 10.631 9.885 1.00 84.00 109 GLY A N 1
ATOM 746 C CA . GLY A 1 109 ? -18.842 9.803 10.645 1.00 84.00 109 GLY A CA 1
ATOM 747 C C . GLY A 1 109 ? -18.363 9.410 12.045 1.00 84.00 109 GLY A C 1
ATOM 748 O O . GLY A 1 109 ? -19.118 8.761 12.771 1.00 84.00 109 GLY A O 1
ATOM 749 N N . TYR A 1 110 ? -17.164 9.833 12.453 1.00 82.31 110 TYR A N 1
ATOM 750 C CA . TYR A 1 110 ? -16.634 9.629 13.798 1.00 82.31 110 TYR A CA 1
ATOM 751 C C . TYR A 1 110 ? -16.801 10.891 14.655 1.00 82.31 110 TYR A C 1
ATOM 753 O O . TYR A 1 110 ? -16.552 12.000 14.172 1.00 82.31 110 TYR A O 1
ATOM 761 N N . PRO A 1 111 ? -17.247 10.755 15.916 1.00 81.12 111 PRO A N 1
ATOM 762 C CA . PRO A 1 111 ? -17.339 11.881 16.831 1.00 81.12 111 PRO A CA 1
ATOM 763 C C . PRO A 1 111 ? -15.997 12.187 17.506 1.00 81.12 111 PRO A C 1
ATOM 765 O O . PRO A 1 111 ? -15.290 11.265 17.911 1.00 81.12 111 PRO A O 1
ATOM 768 N N . TYR A 1 112 ? -15.721 13.475 17.708 1.00 84.44 112 TYR A N 1
ATOM 769 C CA . TYR A 1 112 ? -14.536 13.995 18.393 1.00 84.44 112 TYR A CA 1
ATOM 770 C C . TYR A 1 112 ? -14.929 15.062 19.422 1.00 84.44 112 TYR A C 1
ATOM 772 O O . TYR A 1 112 ? -15.867 15.837 19.202 1.00 84.44 112 TYR A O 1
ATOM 780 N N . MET A 1 113 ? -14.220 15.104 20.550 1.00 81.62 113 MET A N 1
ATOM 781 C CA . MET A 1 113 ? -14.484 16.057 21.634 1.00 81.62 113 MET A CA 1
ATOM 782 C C . MET A 1 113 ? -13.917 17.448 21.318 1.00 81.62 113 MET A C 1
ATOM 784 O O . MET A 1 113 ? -12.877 17.535 20.667 1.00 81.62 113 MET A O 1
ATOM 788 N N . PRO A 1 114 ? -14.511 18.541 21.838 1.00 86.00 114 PRO A N 1
ATOM 789 C CA . PRO A 1 114 ? -13.882 19.860 21.789 1.00 86.00 114 PRO A CA 1
ATOM 790 C C . PRO A 1 114 ? -12.419 19.827 22.254 1.00 86.00 114 PRO A C 1
ATOM 792 O O . PRO A 1 114 ? -12.110 19.309 23.329 1.00 86.00 114 PRO A O 1
ATOM 795 N N . GLY A 1 115 ? -11.521 20.392 21.451 1.00 86.06 115 GLY A N 1
ATOM 796 C CA . GLY A 1 115 ? -10.077 20.423 21.691 1.00 86.06 115 GLY A CA 1
ATOM 797 C C . GLY A 1 115 ? -9.326 19.144 21.308 1.00 86.06 115 GLY A C 1
ATOM 798 O O . GLY A 1 115 ? -8.099 19.130 21.378 1.00 86.06 115 GLY A O 1
ATOM 799 N N . GLU A 1 116 ? -10.018 18.079 20.899 1.00 89.81 116 GLU A N 1
ATOM 800 C CA . GLU A 1 116 ? -9.384 16.848 20.430 1.00 89.81 116 GLU A CA 1
ATOM 801 C C . GLU A 1 116 ? -8.714 17.069 19.070 1.00 89.81 116 GLU A C 1
ATOM 803 O O . GLU A 1 116 ? -9.336 17.601 18.147 1.00 89.81 116 GLU A O 1
ATOM 808 N N . SER A 1 117 ? -7.456 16.633 18.949 1.00 94.38 117 SER A N 1
ATOM 809 C CA . SER A 1 117 ? -6.722 16.581 17.682 1.00 94.38 117 SER A CA 1
ATOM 810 C C . SER A 1 117 ? -6.683 15.150 17.148 1.00 94.38 117 SER A C 1
ATOM 812 O O . SER A 1 117 ? -6.379 14.217 17.891 1.00 94.38 117 SER A O 1
ATOM 814 N N . PHE A 1 118 ? -6.963 14.979 15.859 1.00 94.38 118 PHE A N 1
ATOM 815 C CA . PHE A 1 118 ? -7.106 13.678 15.204 1.00 94.38 118 PHE A CA 1
ATOM 816 C C . PHE A 1 118 ? -6.622 13.724 13.744 1.00 94.38 118 PHE A C 1
ATOM 818 O O . PHE A 1 118 ? -6.603 14.799 13.146 1.00 94.38 118 PHE A O 1
ATOM 825 N N . PRO A 1 119 ? -6.200 12.591 13.152 1.00 94.12 119 PRO A N 1
ATOM 826 C CA . PRO A 1 119 ? -5.764 12.559 11.756 1.00 94.12 119 PRO A CA 1
ATOM 827 C C . PRO A 1 119 ? -6.931 12.814 10.791 1.00 94.12 119 PRO A C 1
ATOM 829 O O . PRO A 1 119 ? -8.030 12.296 10.992 1.00 94.12 119 PRO A O 1
ATOM 832 N N . ALA A 1 120 ? -6.673 13.586 9.736 1.00 94.06 120 ALA A N 1
ATOM 833 C CA . ALA A 1 120 ? -7.583 13.761 8.608 1.00 94.06 120 ALA A CA 1
ATOM 834 C C . ALA A 1 120 ? -7.620 12.500 7.723 1.00 94.06 120 ALA A C 1
ATOM 836 O O . ALA A 1 120 ? -6.712 11.664 7.764 1.00 94.06 120 ALA A O 1
ATOM 837 N N . SER A 1 121 ? -8.649 12.361 6.883 1.00 90.19 121 SER A N 1
ATOM 838 C CA . SER A 1 121 ? -8.790 11.204 5.983 1.00 90.19 121 SER A CA 1
ATOM 839 C C . SER A 1 121 ? -7.840 11.197 4.791 1.00 90.19 121 SER A C 1
ATOM 841 O O . SER A 1 121 ? -7.670 10.158 4.157 1.00 90.19 121 SER A O 1
ATOM 843 N N . ASP A 1 122 ? -7.181 12.318 4.508 1.00 85.00 122 ASP A N 1
ATOM 844 C CA . ASP A 1 122 ? -6.131 12.411 3.490 1.00 85.00 122 ASP A CA 1
ATOM 845 C C . ASP A 1 122 ? -4.786 11.800 3.933 1.00 85.00 122 ASP A C 1
ATOM 847 O O . ASP A 1 122 ? -3.859 11.692 3.131 1.00 85.00 122 ASP A O 1
ATOM 851 N N . GLY A 1 123 ? -4.677 11.372 5.196 1.00 82.75 123 GLY A N 1
ATOM 852 C CA . GLY A 1 123 ? -3.519 10.654 5.726 1.00 82.75 123 GLY A CA 1
ATOM 853 C C . GLY A 1 123 ? -2.284 11.514 5.999 1.00 82.75 123 GLY A C 1
ATOM 854 O O . GLY A 1 123 ? -1.277 10.968 6.451 1.00 82.75 123 GLY A O 1
ATOM 855 N N . CYS A 1 124 ? -2.338 12.829 5.770 1.00 87.69 124 CYS A N 1
ATOM 856 C CA . CYS A 1 124 ? -1.220 13.731 6.057 1.00 87.69 124 CYS A CA 1
ATOM 857 C C . CYS A 1 124 ? -1.610 14.921 6.939 1.00 87.69 124 CYS A C 1
ATOM 859 O O . CYS A 1 124 ? -0.775 15.422 7.692 1.00 87.69 124 CYS A O 1
ATOM 861 N N . ASN A 1 125 ? -2.868 15.357 6.882 1.00 93.62 125 ASN A N 1
ATOM 862 C CA . ASN A 1 125 ? -3.340 16.490 7.653 1.00 93.62 125 ASN A CA 1
ATOM 863 C C . ASN A 1 125 ? -3.831 16.072 9.040 1.00 93.62 125 ASN A C 1
ATOM 865 O O . ASN A 1 125 ? -4.147 14.914 9.321 1.00 93.62 125 ASN A O 1
ATOM 869 N N . THR A 1 126 ? -3.887 17.050 9.940 1.00 96.00 126 THR A N 1
ATOM 870 C CA . THR A 1 126 ? -4.426 16.890 11.291 1.00 96.00 126 THR A CA 1
ATOM 871 C C . THR A 1 126 ? -5.596 17.839 11.472 1.00 96.00 126 THR A C 1
ATOM 873 O O . THR A 1 126 ? -5.509 19.023 11.157 1.00 96.00 126 THR A O 1
ATOM 876 N N . CYS A 1 127 ? -6.688 17.323 12.013 1.00 97.06 127 CYS A N 1
ATOM 877 C CA . CYS A 1 127 ? -7.870 18.078 12.372 1.00 97.06 127 CYS A CA 1
ATOM 878 C C . CYS A 1 127 ? -7.922 18.321 13.877 1.00 97.06 127 CYS A C 1
ATOM 880 O O . CYS A 1 127 ? -7.378 17.556 14.669 1.00 97.06 127 CYS A O 1
ATOM 882 N N . THR A 1 128 ? -8.574 19.407 14.275 1.00 96.06 128 THR A N 1
ATOM 883 C CA . THR A 1 128 ? -8.903 19.714 15.664 1.00 96.06 128 THR A CA 1
ATOM 884 C C . THR A 1 128 ? -10.377 20.068 15.750 1.00 96.06 128 THR A C 1
ATOM 886 O O . THR A 1 128 ? -10.882 20.852 14.944 1.00 96.06 128 THR A O 1
ATOM 889 N N . CYS A 1 129 ? -11.074 19.482 16.717 1.00 92.19 129 CYS A N 1
ATOM 890 C CA . CYS A 1 129 ? -12.471 19.800 16.965 1.00 92.19 129 CYS A CA 1
ATOM 891 C C . CYS A 1 129 ? -12.594 21.111 17.757 1.00 92.19 129 CYS A C 1
ATOM 893 O O . CYS A 1 129 ? -12.046 21.240 18.852 1.00 92.19 129 CYS A O 1
ATOM 895 N N . GLY A 1 130 ? -13.292 22.098 17.201 1.00 87.06 130 GLY A N 1
ATOM 896 C CA . GLY A 1 130 ? -13.574 23.378 17.843 1.00 87.06 130 GLY A CA 1
ATOM 897 C C . GLY A 1 130 ? -14.699 23.286 18.873 1.00 87.06 130 GLY A C 1
ATOM 898 O O . GLY A 1 130 ? -15.579 22.435 18.786 1.00 87.06 130 GLY A O 1
ATOM 899 N N . GLU A 1 131 ? -14.718 24.212 19.835 1.00 83.00 131 GLU A N 1
ATOM 900 C CA . GLU A 1 131 ? -15.801 24.310 20.833 1.00 83.00 131 GLU A CA 1
ATOM 901 C C . GLU A 1 131 ? -17.178 24.612 20.212 1.00 83.00 131 GLU A C 1
ATOM 903 O O . GLU A 1 131 ? -18.211 24.421 20.851 1.00 83.00 131 GLU A O 1
ATOM 908 N N . ASP A 1 132 ? -17.206 25.071 18.961 1.00 80.94 132 ASP A N 1
ATOM 909 C CA . ASP A 1 132 ? -18.414 25.334 18.182 1.00 80.94 132 ASP A CA 1
ATOM 910 C C . ASP A 1 132 ? -18.940 24.102 17.420 1.00 80.94 132 ASP A C 1
ATOM 912 O O . ASP A 1 132 ? -19.963 24.195 16.739 1.00 80.94 132 ASP A O 1
ATOM 916 N N . GLY A 1 133 ? -18.276 22.946 17.544 1.00 80.75 133 GLY A N 1
ATOM 917 C CA . GLY A 1 133 ? -18.641 21.705 16.858 1.00 80.75 133 GLY A CA 1
ATOM 918 C C . GLY A 1 133 ? -18.107 21.596 15.427 1.00 80.75 133 GLY A C 1
ATOM 919 O O . GLY A 1 133 ? -18.456 20.646 14.721 1.00 80.75 133 GLY A O 1
ATOM 920 N N . SER A 1 134 ? -17.265 22.535 14.981 1.00 88.38 134 SER A N 1
ATOM 921 C CA . SER A 1 134 ? -16.599 22.460 13.678 1.00 88.38 134 SER A CA 1
ATOM 922 C C . SER A 1 134 ? -15.268 21.703 13.759 1.00 88.38 134 SER A C 1
ATOM 924 O O . SER A 1 134 ? -14.483 21.890 14.684 1.00 88.38 134 SER A O 1
ATOM 926 N N . ALA A 1 135 ? -14.986 20.838 12.783 1.00 92.69 135 ALA A N 1
ATOM 927 C CA . ALA A 1 135 ? -13.660 20.244 12.622 1.00 92.69 135 ALA A CA 1
ATOM 928 C C . ALA A 1 135 ? -12.812 21.146 11.716 1.00 92.69 135 ALA A C 1
ATOM 930 O O . ALA A 1 135 ? -13.154 21.346 10.551 1.00 92.69 135 ALA A O 1
ATOM 931 N N . ALA A 1 136 ? -11.714 21.684 12.245 1.00 94.88 136 ALA A N 1
ATOM 932 C CA . ALA A 1 136 ? -10.758 22.488 11.491 1.00 94.88 136 ALA A CA 1
ATOM 933 C C . ALA A 1 136 ? -9.494 21.668 11.226 1.00 94.88 136 ALA A C 1
ATOM 935 O O . ALA A 1 136 ? -8.855 21.210 12.172 1.00 94.88 136 ALA A O 1
ATOM 936 N N . CYS A 1 137 ? -9.131 21.485 9.958 1.00 96.50 137 CYS A N 1
ATOM 937 C CA . CYS A 1 137 ? -7.976 20.687 9.551 1.00 96.50 137 CYS A CA 1
ATOM 938 C C . CYS A 1 137 ? -6.842 21.562 9.024 1.00 96.50 137 CYS A C 1
ATOM 940 O O . CYS A 1 137 ? -7.077 22.653 8.503 1.00 96.50 137 CYS A O 1
ATOM 942 N N . THR A 1 138 ? -5.607 21.089 9.173 1.00 95.44 138 THR A N 1
ATOM 943 C CA . THR A 1 138 ? -4.476 21.642 8.428 1.00 95.44 138 THR A CA 1
ATOM 944 C C . THR A 1 138 ? -4.702 21.430 6.930 1.00 95.44 138 THR A C 1
ATOM 946 O O . THR A 1 138 ? -5.348 20.467 6.528 1.00 95.44 138 THR A O 1
ATOM 949 N N . GLU A 1 139 ? -4.181 22.338 6.109 1.00 90.19 139 GLU A N 1
ATOM 950 C CA . GLU A 1 139 ? -4.238 22.252 4.643 1.00 90.19 139 GLU A CA 1
ATOM 951 C C . GLU A 1 139 ? -2.814 22.158 4.080 1.00 90.19 139 GLU A C 1
ATOM 953 O O . GLU A 1 139 ? -2.373 22.971 3.264 1.00 90.19 139 GLU A O 1
ATOM 958 N N . GLU A 1 140 ? -2.046 21.192 4.577 1.00 86.06 140 GLU A N 1
ATOM 959 C CA . GLU A 1 140 ? -0.752 20.850 4.003 1.00 86.06 140 GLU A CA 1
ATOM 960 C C . GLU A 1 140 ? -0.973 20.011 2.740 1.00 86.06 140 GLU A C 1
ATOM 962 O O . GLU A 1 140 ? -1.854 19.149 2.679 1.00 86.06 140 GLU A O 1
ATOM 967 N N . GLY A 1 141 ? -0.186 20.280 1.696 1.00 82.69 141 GLY A N 1
ATOM 968 C CA . GLY A 1 141 ? -0.233 19.484 0.475 1.00 82.69 141 GLY A CA 1
ATOM 969 C C . GLY A 1 141 ? 0.241 18.067 0.771 1.00 82.69 141 GLY A C 1
ATOM 970 O O . GLY A 1 141 ? 1.429 17.869 1.035 1.00 82.69 141 GLY A O 1
ATOM 971 N N . CYS A 1 142 ? -0.670 17.094 0.727 1.00 82.44 142 CYS A N 1
ATOM 972 C CA . CYS A 1 142 ? -0.301 15.715 1.002 1.00 82.44 142 CYS A CA 1
ATOM 973 C C . CYS A 1 142 ? 0.684 15.184 -0.041 1.00 82.44 142 CYS A C 1
ATOM 975 O O . CYS A 1 142 ? 0.557 15.494 -1.231 1.00 82.44 142 CYS A O 1
ATOM 977 N N . PRO A 1 143 ? 1.669 14.372 0.381 1.00 80.62 143 PRO A N 1
ATOM 978 C CA . PRO A 1 143 ? 2.543 13.677 -0.543 1.00 80.62 143 PRO A CA 1
ATOM 979 C C . PRO A 1 143 ? 1.727 12.843 -1.533 1.00 80.62 143 PRO A C 1
ATOM 981 O O . PRO A 1 143 ? 1.120 11.844 -1.160 1.00 80.62 143 PRO A O 1
ATOM 984 N N . GLU A 1 144 ? 1.722 13.233 -2.804 1.00 84.62 144 GLU A N 1
ATOM 985 C CA . GLU A 1 144 ? 1.170 12.378 -3.851 1.00 84.62 144 GLU A CA 1
ATOM 986 C C . GLU A 1 144 ? 2.126 11.206 -4.086 1.00 84.62 144 GLU A C 1
ATOM 988 O O . GLU A 1 144 ? 3.299 11.404 -4.429 1.00 84.62 144 GLU A O 1
ATOM 993 N N . GLY A 1 145 ? 1.616 9.991 -3.874 1.00 89.56 145 GLY A N 1
ATOM 994 C CA . GLY A 1 145 ? 2.248 8.774 -4.364 1.00 89.56 145 GLY A CA 1
ATOM 995 C C . GLY A 1 145 ? 2.264 8.733 -5.893 1.00 89.56 145 GLY A C 1
ATOM 996 O O . GLY A 1 145 ? 1.666 9.567 -6.570 1.00 89.56 145 GLY A O 1
ATOM 997 N N . CYS A 1 146 ? 2.951 7.749 -6.452 1.00 93.31 146 CYS A N 1
ATOM 998 C CA . CYS A 1 146 ? 3.083 7.570 -7.893 1.00 93.31 146 CYS A CA 1
ATOM 999 C C . CYS A 1 146 ? 2.768 6.129 -8.282 1.00 93.31 146 CYS A C 1
ATOM 1001 O O . CYS A 1 146 ? 2.916 5.200 -7.488 1.00 93.31 146 CYS A O 1
ATOM 1003 N N . THR A 1 147 ? 2.361 5.933 -9.534 1.00 92.75 147 THR A N 1
ATOM 1004 C CA . THR A 1 147 ? 2.118 4.602 -10.093 1.00 92.75 147 THR A CA 1
ATOM 1005 C C . THR A 1 147 ? 3.181 4.272 -11.129 1.00 92.75 147 THR A C 1
ATOM 1007 O O . THR A 1 147 ? 3.388 5.026 -12.081 1.00 92.75 147 THR A O 1
ATOM 1010 N N . TYR A 1 148 ? 3.832 3.120 -10.981 1.00 92.12 148 TYR A N 1
ATOM 1011 C CA . TYR A 1 148 ? 4.819 2.627 -11.938 1.00 92.12 148 TYR A CA 1
ATOM 1012 C C . TYR A 1 148 ? 4.603 1.137 -12.201 1.00 92.12 148 TYR A C 1
ATOM 1014 O O . TYR A 1 148 ? 4.498 0.342 -11.272 1.00 92.12 148 TYR A O 1
ATOM 1022 N N . GLY A 1 149 ? 4.461 0.751 -13.473 1.00 86.88 149 GLY A N 1
ATOM 1023 C CA . GLY A 1 149 ? 4.186 -0.644 -13.844 1.00 86.88 149 GLY A CA 1
ATOM 1024 C C . GLY A 1 149 ? 2.884 -1.221 -13.266 1.00 86.88 149 GLY A C 1
ATOM 1025 O O . GLY A 1 149 ? 2.775 -2.432 -13.122 1.00 86.88 149 GLY A O 1
ATOM 1026 N N . GLY A 1 150 ? 1.912 -0.371 -12.910 1.00 88.62 150 GLY A N 1
ATOM 1027 C CA . GLY A 1 150 ? 0.658 -0.784 -12.267 1.00 88.62 150 GLY A CA 1
ATOM 1028 C C . GLY A 1 150 ? 0.742 -0.980 -10.748 1.00 88.62 150 GLY A C 1
ATOM 1029 O O . GLY A 1 150 ? -0.245 -1.393 -10.148 1.00 88.62 150 GLY A O 1
ATOM 1030 N N . VAL A 1 151 ? 1.885 -0.675 -10.126 1.00 88.06 151 VAL A N 1
ATOM 1031 C CA . VAL A 1 151 ? 2.083 -0.713 -8.670 1.00 88.06 151 VAL A CA 1
ATOM 1032 C C . VAL A 1 151 ? 2.090 0.713 -8.119 1.00 88.06 151 VAL A C 1
ATOM 1034 O O . VAL A 1 151 ? 2.671 1.610 -8.734 1.00 88.06 151 VAL A O 1
ATOM 1037 N N . GLU A 1 152 ? 1.432 0.926 -6.979 1.00 91.69 152 GLU A N 1
ATOM 1038 C CA . GLU A 1 152 ? 1.430 2.203 -6.258 1.00 91.69 152 GLU A CA 1
ATOM 1039 C C . GLU A 1 152 ? 2.610 2.291 -5.283 1.00 91.69 152 GLU A C 1
ATOM 1041 O O . GLU A 1 152 ? 2.888 1.351 -4.537 1.00 91.69 152 GLU A O 1
ATOM 1046 N N . TYR A 1 153 ? 3.274 3.445 -5.279 1.00 92.31 153 TYR A N 1
ATOM 1047 C CA . TYR A 1 153 ? 4.419 3.766 -4.432 1.00 92.31 153 TYR A CA 1
ATOM 1048 C C . TYR A 1 153 ? 4.155 5.055 -3.658 1.00 92.31 153 TYR A C 1
ATOM 1050 O O . TYR A 1 153 ? 3.538 5.990 -4.176 1.00 92.31 153 TYR A O 1
ATOM 1058 N N . GLN A 1 154 ? 4.642 5.122 -2.423 1.00 92.75 154 GLN A N 1
ATOM 1059 C CA . GLN A 1 154 ? 4.601 6.334 -1.611 1.00 92.75 154 GLN A CA 1
ATOM 1060 C C . GLN A 1 154 ? 5.683 7.316 -2.063 1.00 92.75 154 GLN A C 1
ATOM 1062 O O . GLN A 1 154 ? 6.730 6.927 -2.585 1.00 92.75 154 GLN A O 1
ATOM 1067 N N . GLN A 1 155 ? 5.450 8.611 -1.848 1.00 92.88 155 GLN A N 1
ATOM 1068 C CA . GLN A 1 155 ? 6.463 9.628 -2.121 1.00 92.88 155 GLN A CA 1
ATOM 1069 C C . GLN A 1 155 ? 7.774 9.292 -1.391 1.00 92.88 155 GLN A C 1
ATOM 1071 O O . GLN A 1 155 ? 7.785 9.059 -0.184 1.00 92.88 155 GLN A O 1
ATOM 1076 N N . GLY A 1 156 ? 8.891 9.317 -2.120 1.00 92.19 156 GLY A N 1
ATOM 1077 C CA . GLY A 1 156 ? 10.215 8.976 -1.598 1.00 92.19 156 GLY A CA 1
ATOM 1078 C C . GLY A 1 156 ? 10.585 7.494 -1.693 1.00 92.19 156 GLY A C 1
ATOM 1079 O O . GLY A 1 156 ? 11.764 7.177 -1.523 1.00 92.19 156 GLY A O 1
ATOM 1080 N N . ASP A 1 157 ? 9.645 6.602 -2.019 1.00 96.00 157 ASP A N 1
ATOM 1081 C CA . ASP A 1 157 ? 9.951 5.189 -2.251 1.00 96.00 157 ASP A CA 1
ATOM 1082 C C . ASP A 1 157 ? 10.957 5.025 -3.391 1.00 96.00 157 ASP A C 1
ATOM 1084 O O . ASP A 1 157 ? 10.877 5.711 -4.414 1.00 96.00 157 ASP A O 1
ATOM 1088 N N . SER A 1 158 ? 11.876 4.069 -3.228 1.00 96.38 158 SER A N 1
ATOM 1089 C CA . SER A 1 158 ? 12.827 3.658 -4.259 1.00 96.38 158 SER A CA 1
ATOM 1090 C C . SER A 1 158 ? 12.571 2.210 -4.672 1.00 96.38 158 SER A C 1
ATOM 1092 O O . SER A 1 158 ? 12.444 1.327 -3.823 1.00 96.38 158 SER A O 1
ATOM 1094 N N . PHE A 1 159 ? 12.484 1.962 -5.977 1.00 95.81 159 PHE A N 1
ATOM 1095 C CA . PHE A 1 159 ? 12.060 0.684 -6.550 1.00 95.81 159 PHE A CA 1
ATOM 1096 C C . PHE A 1 159 ? 12.799 0.361 -7.854 1.00 95.81 159 PHE A C 1
ATOM 1098 O O . PHE A 1 159 ? 13.438 1.217 -8.463 1.00 95.81 159 PHE A O 1
ATOM 1105 N N . GLY A 1 160 ? 12.763 -0.903 -8.277 1.00 92.38 160 GLY A N 1
ATOM 1106 C CA . GLY A 1 160 ? 13.372 -1.330 -9.540 1.00 92.38 160 GLY A CA 1
ATOM 1107 C C . GLY A 1 160 ? 12.580 -0.837 -10.753 1.00 92.38 160 GLY A C 1
ATOM 1108 O O . GLY A 1 160 ? 11.353 -0.902 -10.759 1.00 92.38 160 GLY A O 1
ATOM 1109 N N . SER A 1 161 ? 13.284 -0.371 -11.785 1.00 91.44 161 SER A N 1
ATOM 1110 C CA . SER A 1 161 ? 12.700 -0.096 -13.102 1.00 91.44 161 SER A CA 1
ATOM 1111 C C . SER A 1 161 ? 12.221 -1.392 -13.769 1.00 91.44 161 SER A C 1
ATOM 1113 O O . SER A 1 161 ? 12.751 -2.474 -13.501 1.00 91.44 161 SER A O 1
ATOM 1115 N N . LEU A 1 162 ? 11.260 -1.284 -14.690 1.00 84.75 162 LEU A N 1
ATOM 1116 C CA . LEU A 1 162 ? 10.770 -2.409 -15.500 1.00 84.75 162 LEU A CA 1
ATOM 1117 C C . LEU A 1 162 ? 11.847 -2.990 -16.427 1.00 84.75 162 LEU A C 1
ATOM 1119 O O . LEU A 1 162 ? 11.723 -4.127 -16.870 1.00 84.75 162 LEU A O 1
ATOM 1123 N N . ASP A 1 163 ? 12.917 -2.238 -16.691 1.00 79.69 163 ASP A N 1
ATOM 1124 C CA . ASP A 1 163 ? 14.098 -2.728 -17.414 1.00 79.69 163 ASP A CA 1
ATOM 1125 C C . ASP A 1 163 ? 14.996 -3.665 -16.576 1.00 79.69 163 ASP A C 1
ATOM 1127 O O . ASP A 1 163 ? 15.982 -4.198 -17.084 1.00 79.69 163 ASP A O 1
ATOM 1131 N N . GLY A 1 164 ? 14.691 -3.865 -15.286 1.00 76.75 164 GLY A N 1
ATOM 1132 C CA . GLY A 1 164 ? 15.423 -4.774 -14.401 1.00 76.75 164 GLY A CA 1
ATOM 1133 C C . GLY A 1 164 ? 16.842 -4.318 -14.041 1.00 76.75 164 GLY A C 1
ATOM 1134 O O . GLY A 1 164 ? 17.642 -5.110 -13.533 1.00 76.75 164 GLY A O 1
ATOM 1135 N N . CYS A 1 165 ? 17.195 -3.062 -14.300 1.00 83.44 165 CYS A N 1
ATOM 1136 C CA . CYS A 1 165 ? 18.560 -2.561 -14.187 1.00 83.44 165 CYS A CA 1
ATOM 1137 C C . CYS A 1 165 ? 18.638 -1.165 -13.557 1.00 83.44 165 CYS A C 1
ATOM 1139 O O . CYS A 1 165 ? 19.506 -0.928 -12.707 1.00 83.44 165 CYS A O 1
ATOM 1141 N N . ASN A 1 166 ? 17.755 -0.255 -13.956 1.00 89.69 166 ASN A N 1
ATOM 1142 C CA . ASN A 1 166 ? 17.645 1.070 -13.375 1.00 89.69 166 ASN A CA 1
ATOM 1143 C C . ASN A 1 166 ? 16.887 1.024 -12.046 1.00 89.69 166 ASN A C 1
ATOM 1145 O O . ASN A 1 166 ? 16.121 0.104 -11.753 1.00 89.69 166 ASN A O 1
ATOM 1149 N N . THR A 1 167 ? 17.107 2.051 -11.236 1.00 95.38 167 THR A N 1
ATOM 1150 C CA . THR A 1 167 ? 16.366 2.285 -10.000 1.00 95.38 167 THR A CA 1
ATOM 1151 C C . THR A 1 167 ? 15.551 3.550 -10.172 1.00 95.38 167 THR A C 1
ATOM 1153 O O . THR A 1 167 ? 16.069 4.563 -10.636 1.00 95.38 167 THR A O 1
ATOM 1156 N N . CYS A 1 168 ? 14.281 3.480 -9.813 1.00 97.50 168 CYS A N 1
ATOM 1157 C CA . CYS A 1 168 ? 13.344 4.581 -9.848 1.00 97.50 168 CYS A CA 1
ATOM 1158 C C . CYS A 1 168 ? 13.037 5.068 -8.434 1.00 97.50 168 CYS A C 1
ATOM 1160 O O . CYS A 1 168 ? 13.176 4.325 -7.460 1.00 97.50 168 CYS A O 1
ATOM 1162 N N . THR A 1 169 ? 12.625 6.325 -8.340 1.00 97.75 169 THR A N 1
ATOM 1163 C CA . THR A 1 169 ? 12.182 6.961 -7.107 1.00 97.75 169 THR A CA 1
ATOM 1164 C C . THR A 1 169 ? 10.883 7.708 -7.364 1.00 97.75 169 THR A C 1
ATOM 1166 O O . THR A 1 169 ? 10.749 8.405 -8.376 1.00 97.75 169 THR A O 1
ATOM 1169 N N . CYS A 1 170 ? 9.946 7.585 -6.429 1.00 97.12 170 CYS A N 1
ATOM 1170 C CA . CYS A 1 170 ? 8.713 8.354 -6.423 1.00 97.12 170 CYS A CA 1
ATOM 1171 C C . CYS A 1 170 ? 9.000 9.806 -6.021 1.00 97.12 170 CYS A C 1
ATOM 1173 O O . CYS A 1 170 ? 9.391 10.077 -4.882 1.00 97.12 170 CYS A O 1
ATOM 1175 N N . THR A 1 171 ? 8.871 10.747 -6.953 1.00 93.75 171 THR A N 1
ATOM 1176 C CA . THR A 1 171 ? 9.227 12.151 -6.724 1.00 93.75 171 THR A CA 1
ATOM 1177 C C . THR A 1 171 ? 8.069 12.937 -6.114 1.00 93.75 171 THR A C 1
ATOM 1179 O O . THR A 1 171 ? 6.911 12.556 -6.283 1.00 93.75 171 THR A O 1
ATOM 1182 N N . PRO A 1 172 ? 8.340 14.089 -5.475 1.00 89.00 172 PRO A N 1
ATOM 1183 C CA . PRO A 1 172 ? 7.279 15.011 -5.090 1.00 89.00 172 PRO A CA 1
ATOM 1184 C C . PRO A 1 172 ? 6.347 15.358 -6.263 1.00 89.00 172 PRO A C 1
ATOM 1186 O O . PRO A 1 172 ? 6.827 15.613 -7.368 1.00 89.00 172 PRO A O 1
ATOM 1189 N N . GLY A 1 173 ? 5.030 15.352 -6.019 1.00 83.94 173 GLY A N 1
ATOM 1190 C CA . GLY A 1 173 ? 3.997 15.594 -7.039 1.00 83.94 173 GLY A CA 1
ATOM 1191 C C . GLY A 1 173 ? 3.655 14.386 -7.923 1.00 83.94 173 GLY A C 1
ATOM 1192 O O . GLY A 1 173 ? 3.319 14.573 -9.089 1.00 83.94 173 GLY A O 1
ATOM 1193 N N . GLY A 1 174 ? 3.833 13.157 -7.420 1.00 89.00 174 GLY A N 1
ATOM 1194 C CA . GLY A 1 174 ? 3.369 11.927 -8.078 1.00 89.00 174 GLY A CA 1
ATOM 1195 C C . GLY A 1 174 ? 4.168 11.477 -9.308 1.00 89.00 174 GLY A C 1
ATOM 1196 O O . GLY A 1 174 ? 3.754 10.570 -10.031 1.00 89.00 174 GLY A O 1
ATOM 1197 N N . GLY A 1 175 ? 5.323 12.093 -9.564 1.00 93.88 175 GLY A N 1
ATOM 1198 C CA . GLY A 1 175 ? 6.216 11.717 -10.661 1.00 93.88 175 GLY A CA 1
ATOM 1199 C C . GLY A 1 175 ? 7.085 10.493 -10.355 1.00 93.88 175 GLY A C 1
ATOM 1200 O O . GLY A 1 175 ? 7.275 10.101 -9.204 1.00 93.88 175 GLY A O 1
ATOM 1201 N N . VAL A 1 176 ? 7.667 9.909 -11.404 1.00 96.12 176 VAL A N 1
ATOM 1202 C CA . VAL A 1 176 ? 8.666 8.836 -11.300 1.00 96.12 176 VAL A CA 1
ATOM 1203 C C . VAL A 1 176 ? 9.949 9.300 -11.976 1.00 96.12 176 VAL A C 1
ATOM 1205 O O . VAL A 1 176 ? 9.935 9.645 -13.157 1.00 96.12 176 VAL A O 1
ATOM 1208 N N . ALA A 1 177 ? 11.061 9.288 -11.243 1.00 96.81 177 ALA A N 1
ATOM 1209 C CA . ALA A 1 177 ? 12.387 9.563 -11.788 1.00 96.81 177 ALA A CA 1
ATOM 1210 C C . ALA A 1 177 ? 13.262 8.318 -11.669 1.00 96.81 177 ALA A C 1
ATOM 1212 O O . ALA A 1 177 ? 13.424 7.786 -10.574 1.00 96.81 177 ALA A O 1
ATOM 1213 N N . CYS A 1 178 ? 13.842 7.868 -12.779 1.00 96.31 178 CYS A N 1
ATOM 1214 C CA . CYS A 1 178 ? 14.713 6.698 -12.809 1.00 96.31 178 CYS A CA 1
ATOM 1215 C C . CYS A 1 178 ? 16.158 7.094 -13.098 1.00 96.31 178 CYS A C 1
ATOM 1217 O O . CYS A 1 178 ? 16.423 8.086 -13.775 1.00 96.31 178 CYS A O 1
ATOM 1219 N N . THR A 1 179 ? 17.107 6.308 -12.592 1.00 93.62 179 THR A N 1
ATOM 1220 C CA . THR A 1 179 ? 18.488 6.371 -13.067 1.00 93.62 179 THR A CA 1
ATOM 1221 C C . THR A 1 179 ? 18.523 6.089 -14.566 1.00 93.62 179 THR A C 1
ATOM 1223 O O . THR A 1 179 ? 17.715 5.312 -15.062 1.00 93.62 179 THR A O 1
ATOM 1226 N N . GLU A 1 180 ? 19.496 6.661 -15.269 1.00 87.62 180 GLU A N 1
ATOM 1227 C CA . GLU A 1 180 ? 19.753 6.379 -16.686 1.00 87.62 180 GLU A CA 1
ATOM 1228 C C . GLU A 1 180 ? 21.120 5.698 -16.837 1.00 87.62 180 GLU A C 1
ATOM 1230 O O . GLU A 1 180 ? 22.036 6.211 -17.483 1.00 87.62 180 GLU A O 1
ATOM 1235 N N . ARG A 1 181 ? 21.312 4.545 -16.182 1.00 81.75 181 ARG A N 1
ATOM 1236 C CA . ARG A 1 181 ? 22.505 3.724 -16.446 1.00 81.75 181 ARG A CA 1
ATOM 1237 C C . ARG A 1 181 ? 22.291 2.973 -17.751 1.00 81.75 181 ARG A C 1
ATOM 1239 O O . ARG A 1 181 ? 21.211 2.443 -18.001 1.00 81.75 181 ARG A O 1
ATOM 1246 N N . TYR A 1 182 ? 23.345 2.889 -18.563 1.00 77.75 182 TYR A N 1
ATOM 1247 C CA . TYR A 1 182 ? 23.355 1.967 -19.691 1.00 77.75 182 TYR A CA 1
ATOM 1248 C C . TYR A 1 182 ? 23.138 0.561 -19.146 1.00 77.75 182 TYR A C 1
ATOM 1250 O O . TYR A 1 182 ? 23.977 0.043 -18.404 1.00 77.75 182 TYR A O 1
ATOM 1258 N N . CYS A 1 183 ? 21.991 -0.026 -19.465 1.00 70.62 183 CYS A N 1
ATOM 1259 C CA . CYS A 1 183 ? 21.652 -1.328 -18.920 1.00 70.62 183 CYS A CA 1
ATOM 1260 C C . CYS A 1 183 ? 22.402 -2.471 -19.575 1.00 70.62 183 CYS A C 1
ATOM 1262 O O . CYS A 1 183 ? 22.460 -3.540 -18.977 1.00 70.62 183 CYS A O 1
ATOM 1264 N N . GLY A 1 184 ? 23.065 -2.208 -20.707 1.00 68.19 184 GLY A N 1
ATOM 1265 C CA . GLY A 1 184 ? 23.821 -3.200 -21.447 1.00 68.19 184 GLY A CA 1
ATOM 1266 C C . GLY A 1 184 ? 23.021 -4.470 -21.699 1.00 68.19 184 GLY A C 1
ATOM 1267 O O . GLY A 1 184 ? 21.829 -4.582 -21.420 1.00 68.19 184 GLY A O 1
ATOM 1268 N N . CYS A 1 185 ? 23.718 -5.455 -22.221 1.00 69.75 185 CYS A N 1
ATOM 1269 C CA . CYS A 1 185 ? 23.208 -6.802 -22.263 1.00 69.75 185 CYS A CA 1
ATOM 1270 C C . CYS A 1 185 ? 23.584 -7.528 -20.986 1.00 69.75 185 CYS A C 1
ATOM 1272 O O . CYS A 1 185 ? 24.768 -7.752 -20.730 1.00 69.75 185 CYS A O 1
ATOM 1274 N N . ASP A 1 186 ? 22.584 -7.931 -20.212 1.00 72.69 186 ASP A N 1
ATOM 1275 C CA . ASP A 1 186 ? 22.756 -8.914 -19.151 1.00 72.69 186 ASP A CA 1
ATOM 1276 C C . ASP A 1 186 ? 21.907 -10.147 -19.488 1.00 72.69 186 ASP A C 1
ATOM 1278 O O . ASP A 1 186 ? 20.739 -10.210 -19.094 1.00 72.69 186 ASP A O 1
ATOM 1282 N N . PRO A 1 187 ? 22.480 -11.143 -20.194 1.00 74.69 187 PRO A N 1
ATOM 1283 C CA . PRO A 1 187 ? 21.801 -12.401 -20.494 1.00 74.69 187 PRO A CA 1
ATOM 1284 C C . PRO A 1 187 ? 21.197 -13.095 -19.265 1.00 74.69 187 PRO A C 1
ATOM 1286 O O . PRO A 1 187 ? 20.276 -13.889 -19.413 1.00 74.69 187 PRO A O 1
ATOM 1289 N N . SER A 1 188 ? 21.687 -12.809 -18.049 1.00 74.25 188 SER A N 1
ATOM 1290 C CA . SER A 1 188 ? 21.124 -13.375 -16.816 1.00 74.25 188 SER A CA 1
ATOM 1291 C C . SER A 1 188 ? 19.804 -12.725 -16.378 1.00 74.25 188 SER A C 1
ATOM 1293 O O . SER A 1 188 ? 19.096 -13.295 -15.549 1.00 74.25 188 SER A O 1
ATOM 1295 N N . ARG A 1 189 ? 19.453 -11.555 -16.931 1.00 75.50 189 ARG A N 1
ATOM 1296 C CA . ARG A 1 189 ? 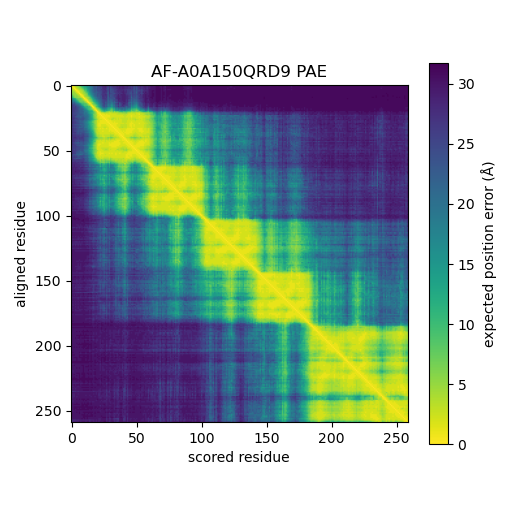18.221 -10.804 -16.622 1.00 75.50 189 ARG A CA 1
ATOM 1297 C C . ARG A 1 189 ? 17.170 -10.864 -17.727 1.00 75.50 189 ARG A C 1
ATOM 1299 O O . ARG A 1 189 ? 16.023 -10.492 -17.493 1.00 75.50 189 ARG A O 1
ATOM 1306 N N . GLU A 1 190 ? 17.528 -11.351 -18.909 1.00 83.38 190 GLU A N 1
ATOM 1307 C CA . GLU A 1 190 ? 16.612 -11.504 -20.041 1.00 83.38 190 GLU A CA 1
ATOM 1308 C C . GLU A 1 190 ? 15.903 -12.860 -19.989 1.00 83.38 190 GLU A C 1
ATOM 1310 O O . GLU A 1 190 ? 16.152 -13.746 -20.799 1.00 83.38 190 GLU A O 1
ATOM 1315 N N . TRP A 1 191 ? 14.997 -13.027 -19.024 1.00 86.56 191 TRP A N 1
ATOM 1316 C CA . TRP A 1 191 ? 14.281 -14.293 -18.798 1.00 86.56 191 TRP A CA 1
ATOM 1317 C C . TRP A 1 191 ? 13.497 -14.796 -20.030 1.00 86.56 191 TRP A C 1
ATOM 1319 O O . TRP A 1 191 ? 13.233 -15.988 -20.144 1.00 86.56 191 TRP A O 1
ATOM 1329 N N . TRP A 1 192 ? 13.144 -13.903 -20.963 1.00 89.88 192 TRP A N 1
ATOM 1330 C CA . TRP A 1 192 ? 12.424 -14.206 -22.207 1.00 89.88 192 TRP A CA 1
ATOM 1331 C C . TRP A 1 192 ? 13.352 -14.582 -23.379 1.00 89.88 192 TRP A C 1
ATOM 1333 O O . TRP A 1 192 ? 12.889 -14.738 -24.515 1.00 89.88 192 TRP A O 1
ATOM 1343 N N . ARG A 1 193 ? 14.660 -14.716 -23.131 1.00 90.62 193 ARG A N 1
ATOM 1344 C CA . ARG A 1 193 ? 15.671 -15.097 -24.122 1.00 90.62 193 ARG A CA 1
ATOM 1345 C C . ARG A 1 193 ? 16.535 -16.232 -23.599 1.00 90.62 193 ARG A C 1
ATOM 1347 O O . ARG A 1 193 ? 16.917 -16.268 -22.435 1.00 90.62 193 ARG A O 1
ATOM 1354 N N . GLN A 1 194 ? 16.926 -17.121 -24.502 1.00 90.38 194 GLN A N 1
ATOM 1355 C CA . GLN A 1 194 ? 17.976 -18.095 -24.245 1.00 90.38 194 GLN A CA 1
ATOM 1356 C C . GLN A 1 194 ? 19.091 -17.905 -25.267 1.00 90.38 194 GLN A C 1
ATOM 1358 O O . GLN A 1 194 ? 18.929 -18.231 -26.444 1.00 90.38 194 GLN A O 1
ATOM 1363 N N . TYR A 1 195 ? 20.229 -17.386 -24.808 1.00 90.94 195 TYR A N 1
ATOM 1364 C CA . TYR A 1 195 ? 21.424 -17.235 -25.631 1.00 90.94 195 TYR A CA 1
ATOM 1365 C C . TYR A 1 195 ? 22.140 -18.571 -25.790 1.00 90.94 195 TYR A C 1
ATOM 1367 O O . TYR A 1 195 ? 22.381 -19.282 -24.815 1.00 90.94 195 TYR A O 1
ATOM 1375 N N . VAL A 1 196 ? 22.500 -18.893 -27.029 1.00 92.56 196 VAL A N 1
ATOM 1376 C CA . VAL A 1 196 ? 23.361 -20.038 -27.343 1.00 92.56 196 VAL A CA 1
ATOM 1377 C C . VAL A 1 196 ? 24.826 -19.646 -27.184 1.00 92.56 196 VAL A C 1
ATOM 1379 O O . VAL A 1 196 ? 25.621 -20.419 -26.659 1.00 92.56 196 VAL A O 1
ATOM 1382 N N . THR A 1 197 ? 25.173 -18.428 -27.595 1.00 89.44 197 THR A N 1
ATOM 1383 C CA . THR A 1 197 ? 26.499 -17.843 -27.400 1.00 89.44 197 THR A CA 1
ATOM 1384 C C . THR A 1 197 ? 26.391 -16.331 -27.269 1.00 89.44 197 THR A C 1
ATOM 1386 O O . THR A 1 197 ? 25.478 -15.711 -27.817 1.00 89.44 197 THR A O 1
ATOM 1389 N N . THR A 1 198 ? 27.330 -15.746 -26.529 1.00 89.06 198 THR A N 1
ATOM 1390 C CA . THR A 1 198 ? 27.501 -14.297 -26.374 1.00 89.06 198 THR A CA 1
ATOM 1391 C C . THR A 1 198 ? 28.629 -13.747 -27.252 1.00 89.06 198 THR A C 1
ATOM 1393 O O . THR A 1 198 ? 28.907 -12.551 -27.225 1.00 89.06 198 THR A O 1
ATOM 1396 N N . SER A 1 199 ? 29.291 -14.605 -28.042 1.00 89.06 199 SER A N 1
ATOM 1397 C CA . SER A 1 199 ? 30.365 -14.215 -28.957 1.00 89.06 199 SER A CA 1
ATOM 1398 C C . SER A 1 199 ? 29.800 -13.755 -30.307 1.00 89.06 199 SER A C 1
ATOM 1400 O O . SER A 1 199 ? 29.182 -14.560 -31.011 1.00 89.06 199 SER A O 1
ATOM 1402 N N . PRO A 1 200 ? 30.058 -12.505 -30.739 1.00 86.69 200 PRO A N 1
ATOM 1403 C CA . PRO A 1 200 ? 29.625 -12.027 -32.053 1.00 86.69 200 PRO A CA 1
ATOM 1404 C C . PRO A 1 200 ? 30.197 -12.846 -33.218 1.00 86.69 200 PRO A C 1
ATOM 1406 O O . PRO A 1 200 ? 29.530 -13.029 -34.234 1.00 86.69 200 PRO A O 1
ATOM 1409 N N . GLU A 1 201 ? 31.424 -13.356 -33.074 1.00 90.56 201 GLU A N 1
ATOM 1410 C CA . GLU A 1 201 ? 32.079 -14.171 -34.103 1.00 90.56 201 GLU A CA 1
ATOM 1411 C C . GLU A 1 201 ? 31.411 -15.541 -34.246 1.00 90.56 201 GLU A C 1
ATOM 1413 O O . GLU A 1 201 ? 31.211 -16.015 -35.363 1.00 90.56 201 GLU A O 1
ATOM 1418 N N . GLU A 1 202 ? 31.010 -16.157 -33.130 1.00 93.19 202 GLU A N 1
ATOM 1419 C CA . GLU A 1 202 ? 30.276 -17.426 -33.153 1.00 93.19 202 GLU A CA 1
ATOM 1420 C C . GLU A 1 202 ? 28.861 -17.236 -33.708 1.00 93.19 202 GLU A C 1
ATOM 1422 O O . GLU A 1 202 ? 28.386 -18.057 -34.493 1.00 93.19 202 GLU A O 1
ATOM 1427 N N . CYS A 1 203 ? 28.215 -16.111 -33.389 1.00 92.44 203 CYS A N 1
ATOM 1428 C CA . CYS A 1 203 ? 26.910 -15.768 -33.944 1.00 92.44 203 CYS A CA 1
ATOM 1429 C C . CYS A 1 203 ? 26.905 -15.591 -35.459 1.00 92.44 203 CYS A C 1
ATOM 1431 O O . CYS A 1 203 ? 25.906 -15.893 -36.105 1.00 92.44 203 CYS A O 1
ATOM 1433 N N . ALA A 1 204 ? 28.015 -15.140 -36.043 1.00 89.50 204 ALA A N 1
ATOM 1434 C CA . ALA A 1 204 ? 28.123 -14.963 -37.486 1.00 89.50 204 ALA A CA 1
ATOM 1435 C C . ALA A 1 204 ? 28.173 -16.290 -38.266 1.00 89.50 204 ALA A C 1
ATOM 1437 O O . ALA A 1 204 ? 27.963 -16.286 -39.480 1.00 89.50 204 ALA A O 1
ATOM 1438 N N . VAL A 1 205 ? 28.482 -17.408 -37.600 1.00 92.75 205 VAL A N 1
ATOM 1439 C CA . VAL A 1 205 ? 28.699 -18.712 -38.252 1.00 92.75 205 VAL A CA 1
ATOM 1440 C C . VAL A 1 205 ? 27.732 -19.803 -37.798 1.00 92.75 205 VAL A C 1
ATOM 1442 O O . VAL A 1 205 ? 27.688 -20.862 -38.424 1.00 92.75 205 VAL A O 1
ATOM 1445 N N . ILE A 1 206 ? 26.968 -19.576 -36.728 1.00 89.44 206 ILE A N 1
ATOM 1446 C CA . ILE A 1 206 ? 25.976 -20.533 -36.240 1.00 89.44 206 ILE A CA 1
ATOM 1447 C C . ILE A 1 206 ? 24.680 -20.446 -37.061 1.00 89.44 206 ILE A C 1
ATOM 1449 O O . ILE A 1 206 ? 24.146 -19.363 -37.290 1.00 89.44 206 ILE A O 1
ATOM 1453 N N . ASP A 1 207 ? 24.158 -21.596 -37.492 1.00 88.88 207 ASP A N 1
ATOM 1454 C CA . ASP A 1 207 ? 22.828 -21.698 -38.106 1.00 88.88 207 ASP A CA 1
ATOM 1455 C C . ASP A 1 207 ? 21.804 -22.013 -37.011 1.00 88.88 207 ASP A C 1
ATOM 1457 O O . ASP A 1 207 ? 21.698 -23.147 -36.531 1.00 88.88 207 ASP A O 1
ATOM 1461 N N . LEU A 1 208 ? 21.125 -20.973 -36.528 1.00 87.94 208 LEU A N 1
ATOM 1462 C CA . LEU A 1 208 ? 20.240 -21.074 -35.379 1.00 87.94 208 LEU A CA 1
ATOM 1463 C C . LEU A 1 208 ? 18.813 -21.446 -35.803 1.00 87.94 208 LEU A C 1
ATOM 1465 O O . LEU A 1 208 ? 18.128 -20.676 -36.475 1.00 87.94 208 LEU A O 1
ATOM 1469 N N . ALA A 1 209 ? 18.328 -22.586 -35.310 1.00 90.00 209 ALA A N 1
ATOM 1470 C CA . ALA A 1 209 ? 16.944 -23.019 -35.475 1.00 90.00 209 ALA A CA 1
ATOM 1471 C C . ALA A 1 209 ? 16.192 -22.975 -34.136 1.00 90.00 209 ALA A C 1
ATOM 1473 O O . ALA A 1 209 ? 16.467 -23.762 -33.231 1.00 90.00 209 ALA A O 1
ATOM 1474 N N . CYS A 1 210 ? 15.216 -22.075 -34.030 1.00 92.31 210 CYS A N 1
ATOM 1475 C CA . CYS A 1 210 ? 14.328 -21.973 -32.874 1.00 92.31 210 CYS A CA 1
ATOM 1476 C C . CYS A 1 210 ? 13.044 -22.788 -33.095 1.00 92.31 210 CYS A C 1
ATOM 1478 O O . CYS A 1 210 ? 12.505 -22.839 -34.200 1.00 92.31 210 CYS A O 1
ATOM 1480 N N . THR A 1 211 ? 12.545 -23.438 -32.042 1.00 87.88 211 THR A N 1
ATOM 1481 C CA . THR A 1 211 ? 11.342 -24.290 -32.084 1.00 87.88 211 THR A CA 1
ATOM 1482 C C . THR A 1 211 ? 10.316 -23.842 -31.048 1.00 87.88 211 THR A C 1
ATOM 1484 O O . THR A 1 211 ? 10.695 -23.249 -30.048 1.00 87.88 211 THR A O 1
ATOM 1487 N N . GLY A 1 212 ? 9.034 -24.176 -31.228 1.00 81.75 212 GLY A N 1
ATOM 1488 C CA . GLY A 1 212 ? 8.011 -23.940 -30.196 1.00 81.75 212 GLY A CA 1
ATOM 1489 C C . GLY A 1 212 ? 7.670 -22.461 -29.986 1.00 81.75 212 GLY A C 1
ATOM 1490 O O . GLY A 1 212 ? 7.823 -21.949 -28.887 1.00 81.75 212 GLY A O 1
ATOM 1491 N N . GLY A 1 213 ? 7.256 -21.768 -31.052 1.00 82.00 213 GLY A N 1
ATOM 1492 C CA . GLY A 1 213 ? 6.831 -20.360 -30.988 1.00 82.00 213 GLY A CA 1
ATOM 1493 C C . GLY A 1 213 ? 7.965 -19.336 -30.847 1.00 82.00 213 GLY A C 1
ATOM 1494 O O . GLY A 1 213 ? 7.704 -18.141 -30.896 1.00 82.00 213 GLY A O 1
ATOM 1495 N N . LEU A 1 214 ? 9.209 -19.794 -30.710 1.00 93.44 214 LEU A N 1
ATOM 1496 C CA . LEU A 1 214 ? 10.397 -18.957 -30.560 1.00 93.44 214 LEU A CA 1
ATOM 1497 C C . LEU A 1 214 ? 10.910 -18.405 -31.897 1.00 93.44 214 LEU A C 1
ATOM 1499 O O . LEU A 1 214 ? 10.865 -19.089 -32.923 1.00 93.44 214 LEU A O 1
ATOM 1503 N N . THR A 1 215 ? 11.500 -17.213 -31.860 1.00 93.38 215 THR A N 1
ATOM 1504 C CA . THR A 1 215 ? 12.188 -16.574 -32.991 1.00 93.38 215 THR A CA 1
ATOM 1505 C C . THR A 1 215 ? 13.679 -16.415 -32.714 1.00 93.38 215 THR A C 1
ATOM 1507 O O . THR A 1 215 ? 14.103 -16.274 -31.570 1.00 93.38 215 THR A O 1
ATOM 1510 N N . SER A 1 216 ? 14.501 -16.448 -33.764 1.00 93.25 216 SER A N 1
ATOM 1511 C CA . SER A 1 216 ? 15.939 -16.199 -33.642 1.00 93.25 216 SER A CA 1
ATOM 1512 C C . SER A 1 216 ? 16.207 -14.731 -33.322 1.00 93.25 216 SER A C 1
ATOM 1514 O O . SER A 1 216 ? 15.709 -13.853 -34.028 1.00 93.25 216 SER A O 1
ATOM 1516 N N . VAL A 1 217 ? 17.064 -14.477 -32.340 1.00 91.12 217 VAL A N 1
ATOM 1517 C CA . VAL A 1 217 ? 17.596 -13.155 -32.010 1.00 91.12 217 VAL A CA 1
ATOM 1518 C C . VAL A 1 217 ? 19.111 -13.155 -32.186 1.00 91.12 217 VAL A C 1
ATOM 1520 O O . VAL A 1 217 ? 19.785 -14.134 -31.870 1.00 91.12 217 VAL A O 1
ATOM 1523 N N . SER A 1 218 ? 19.644 -12.053 -32.707 1.00 90.56 218 SER A N 1
ATOM 1524 C CA . SER A 1 218 ? 21.077 -11.761 -32.741 1.00 90.56 218 SER A CA 1
ATOM 1525 C C . SER A 1 218 ? 21.261 -10.272 -32.479 1.00 90.56 218 SER A C 1
ATOM 1527 O O . SER A 1 218 ? 20.794 -9.440 -33.256 1.00 90.56 218 SER A O 1
ATOM 1529 N N . ASN A 1 219 ? 21.914 -9.932 -31.377 1.00 85.31 219 ASN A N 1
ATOM 1530 C CA . ASN A 1 219 ? 22.114 -8.563 -30.916 1.00 85.31 219 ASN A CA 1
ATOM 1531 C C . ASN A 1 219 ? 23.507 -8.424 -30.270 1.00 85.31 219 ASN A C 1
ATOM 1533 O O . ASN A 1 219 ? 24.349 -9.314 -30.379 1.00 85.31 219 ASN A O 1
ATOM 1537 N N . GLU A 1 220 ? 23.769 -7.297 -29.611 1.00 84.12 220 GLU A N 1
ATOM 1538 C CA . GLU A 1 220 ? 25.051 -7.059 -28.934 1.00 84.12 220 GLU A CA 1
ATOM 1539 C C . GLU A 1 220 ? 25.305 -8.016 -27.745 1.00 84.12 220 GLU A C 1
ATOM 1541 O O . GLU A 1 220 ? 26.447 -8.155 -27.312 1.00 84.12 220 GLU A O 1
ATOM 1546 N N . CYS A 1 221 ? 24.266 -8.695 -27.240 1.00 83.75 221 CYS A N 1
ATOM 1547 C CA . CYS A 1 221 ? 24.353 -9.678 -26.160 1.00 83.75 221 CYS A CA 1
ATOM 15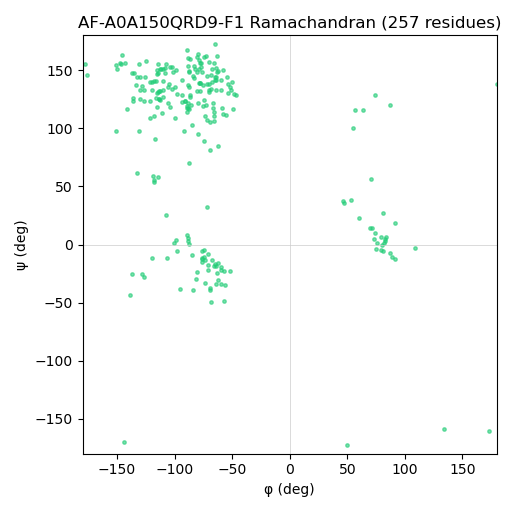48 C C . CYS A 1 221 ? 24.831 -11.048 -26.658 1.00 83.75 221 CYS A C 1
ATOM 1550 O O . CYS A 1 221 ? 25.308 -11.857 -25.862 1.00 83.75 221 CYS A O 1
ATOM 1552 N N . GLY A 1 222 ? 24.647 -11.333 -27.949 1.00 89.75 222 GLY A N 1
ATOM 1553 C CA . GLY A 1 222 ? 24.837 -12.652 -28.531 1.00 89.75 222 GLY A CA 1
ATOM 1554 C C . GLY A 1 222 ? 23.693 -13.054 -29.448 1.00 89.75 222 GLY A C 1
ATOM 1555 O O . GLY A 1 222 ? 22.932 -12.223 -29.944 1.00 89.75 222 GLY A O 1
ATOM 1556 N N . CYS A 1 223 ? 23.554 -14.355 -29.655 1.00 93.31 223 CYS A N 1
ATOM 1557 C CA . CYS A 1 223 ? 22.511 -14.933 -30.486 1.00 93.31 223 CYS A CA 1
ATOM 1558 C C . CYS A 1 223 ? 21.903 -16.161 -29.821 1.00 93.31 223 C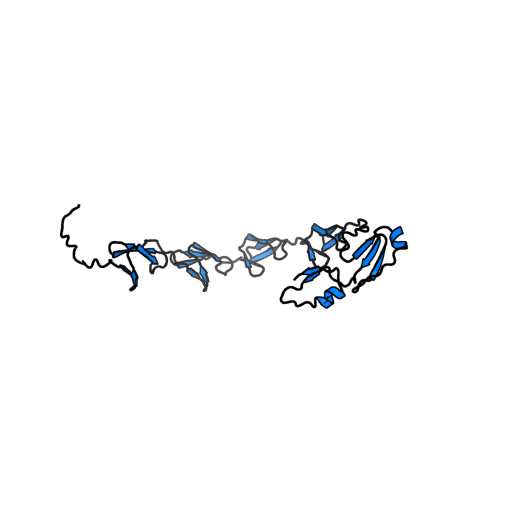YS A C 1
ATOM 1560 O O . CYS A 1 223 ? 22.554 -16.906 -29.082 1.00 93.31 223 CYS A O 1
ATOM 1562 N N . GLY A 1 224 ? 20.619 -16.355 -30.078 1.00 94.31 224 GLY A N 1
ATOM 1563 C CA . GLY A 1 224 ? 19.821 -17.383 -29.440 1.00 94.31 224 GLY A CA 1
ATOM 1564 C C . GLY A 1 224 ? 18.353 -17.248 -29.801 1.00 94.31 224 GLY A C 1
ATOM 1565 O O . GLY A 1 224 ? 18.008 -16.630 -30.805 1.00 94.31 224 GLY A O 1
ATOM 1566 N N . CYS A 1 225 ? 17.486 -17.847 -29.000 1.00 94.50 225 CYS A N 1
ATOM 1567 C CA . CYS A 1 225 ? 16.054 -17.868 -29.266 1.00 94.50 225 CYS A CA 1
ATOM 1568 C C . CYS A 1 225 ? 15.314 -16.988 -2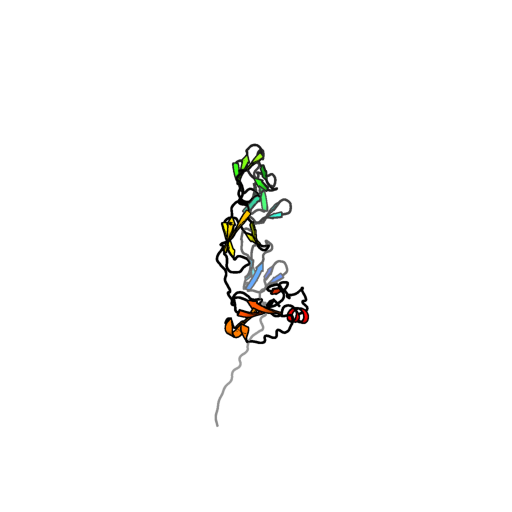8.261 1.00 94.50 225 CYS A C 1
ATOM 1570 O O . CYS A 1 225 ? 15.543 -17.109 -27.057 1.00 94.50 225 CYS A O 1
ATOM 1572 N N . GLU A 1 226 ? 14.413 -16.139 -28.745 1.00 92.88 226 GLU A N 1
ATOM 1573 C CA . GLU A 1 226 ? 13.532 -15.299 -27.934 1.00 92.88 226 GLU A CA 1
ATOM 1574 C C . GLU A 1 226 ? 12.069 -15.705 -28.111 1.00 92.88 226 GLU A C 1
ATOM 1576 O O . GLU A 1 226 ? 11.674 -16.187 -29.176 1.00 92.88 226 GLU A O 1
ATOM 1581 N N . GLN A 1 227 ? 11.276 -15.552 -27.051 1.00 93.06 227 GLN A N 1
ATOM 1582 C CA . GLN A 1 227 ? 9.828 -15.756 -27.118 1.00 93.06 227 GLN A CA 1
ATOM 1583 C C . GLN A 1 227 ? 9.089 -14.465 -27.484 1.00 93.06 227 GLN A C 1
ATOM 1585 O O . GLN A 1 227 ? 9.656 -13.374 -27.431 1.00 93.06 227 GLN A O 1
ATOM 1590 N N . ASP A 1 228 ? 7.808 -14.596 -27.830 1.00 88.94 228 ASP A N 1
ATOM 1591 C CA . ASP A 1 228 ? 6.966 -13.458 -28.194 1.00 88.94 228 ASP A CA 1
ATOM 1592 C C . ASP A 1 228 ? 6.869 -12.430 -27.039 1.00 88.94 228 ASP A C 1
ATOM 1594 O O . ASP A 1 228 ? 6.595 -12.820 -25.898 1.00 88.94 228 ASP A O 1
ATOM 1598 N N . PRO A 1 229 ? 7.047 -11.119 -27.304 1.00 83.56 229 PRO A N 1
ATOM 1599 C CA . PRO A 1 229 ? 6.966 -10.075 -26.279 1.00 83.56 229 PRO A CA 1
ATOM 1600 C C . PRO A 1 229 ? 5.616 -9.979 -25.555 1.00 83.56 229 PRO A C 1
ATOM 1602 O O . PRO A 1 229 ? 5.538 -9.380 -24.485 1.00 83.56 229 PRO A O 1
ATOM 1605 N N . SER A 1 230 ? 4.540 -10.530 -26.123 1.00 86.81 230 SER A N 1
ATOM 1606 C CA . SER A 1 230 ? 3.221 -10.581 -25.478 1.00 86.81 230 SER A CA 1
ATOM 1607 C C . SER A 1 230 ? 3.125 -11.613 -24.349 1.00 86.81 230 SER A C 1
ATOM 1609 O O . SER A 1 230 ? 2.143 -11.616 -23.604 1.00 86.81 230 SER A O 1
ATOM 1611 N N . CYS A 1 231 ? 4.119 -12.490 -24.198 1.00 89.75 231 CYS A N 1
ATOM 1612 C CA . CYS A 1 231 ? 4.148 -13.479 -23.133 1.00 89.75 231 CYS A CA 1
ATOM 1613 C C . CYS A 1 231 ? 4.493 -12.834 -21.774 1.00 89.75 231 CYS A C 1
ATOM 1615 O O . CYS A 1 231 ? 5.555 -12.221 -21.647 1.00 89.75 231 CYS A O 1
ATOM 1617 N N . PRO A 1 232 ? 3.653 -12.993 -20.733 1.00 90.62 232 PRO A N 1
ATOM 1618 C CA . PRO A 1 232 ? 3.958 -12.492 -19.395 1.00 90.62 232 PRO A CA 1
ATOM 1619 C C . PRO A 1 232 ? 5.104 -13.290 -18.734 1.00 90.62 232 PRO A C 1
ATOM 1621 O O . PRO A 1 232 ? 5.311 -14.453 -19.090 1.00 90.62 232 PRO A O 1
ATOM 1624 N N . PRO A 1 233 ? 5.820 -12.722 -17.741 1.00 88.81 233 PRO A N 1
ATOM 1625 C CA . PRO A 1 233 ? 6.859 -13.434 -16.982 1.00 88.81 233 PRO A CA 1
ATOM 1626 C C . PRO A 1 233 ? 6.363 -14.711 -16.303 1.00 88.81 233 PRO A C 1
ATOM 1628 O O . PRO A 1 233 ? 7.089 -15.703 -16.231 1.00 88.81 233 PRO A O 1
ATOM 1631 N N . SER A 1 234 ? 5.114 -14.700 -15.838 1.00 92.62 234 SER A N 1
ATOM 1632 C CA . SER A 1 234 ? 4.462 -15.868 -15.266 1.00 92.62 234 SER A CA 1
ATOM 1633 C C . SER A 1 234 ? 2.981 -15.945 -15.626 1.00 92.62 234 SER A C 1
ATOM 1635 O O . SER A 1 234 ? 2.334 -14.940 -15.930 1.00 92.62 234 SER A O 1
ATOM 1637 N N . PHE A 1 235 ? 2.452 -17.165 -15.584 1.00 90.38 235 PHE A N 1
ATOM 1638 C CA . PHE A 1 235 ? 1.025 -17.460 -15.611 1.00 90.38 235 PHE A CA 1
ATOM 1639 C C . PHE A 1 235 ? 0.614 -18.039 -14.257 1.00 90.38 235 PHE A C 1
ATOM 1641 O O . PHE A 1 235 ? 1.176 -19.047 -13.826 1.00 90.38 235 PHE A O 1
ATOM 1648 N N . ASP A 1 236 ? -0.378 -17.424 -13.611 1.00 91.69 236 ASP A N 1
ATOM 1649 C CA . ASP A 1 236 ? -0.985 -17.964 -12.393 1.00 91.69 236 ASP A CA 1
ATOM 1650 C C . ASP A 1 236 ? -2.073 -18.970 -12.765 1.00 91.69 236 ASP A C 1
ATOM 1652 O O . ASP A 1 236 ? -3.161 -18.598 -13.187 1.00 91.69 236 ASP A O 1
ATOM 1656 N N . CYS A 1 237 ? -1.760 -20.253 -12.644 1.00 89.44 237 CYS A N 1
ATOM 1657 C CA . CYS A 1 237 ? -2.631 -21.366 -13.001 1.00 89.44 237 CYS A CA 1
ATOM 1658 C C . CYS A 1 237 ? -3.174 -22.095 -11.766 1.00 89.44 237 CYS A C 1
ATOM 1660 O O . CYS A 1 237 ? -3.512 -23.281 -11.842 1.00 89.44 237 CYS A O 1
ATOM 1662 N N . LYS A 1 238 ? -3.247 -21.396 -10.627 1.00 88.25 238 LYS A N 1
ATOM 1663 C CA . LYS A 1 238 ? -3.820 -21.920 -9.386 1.00 88.25 238 LYS A CA 1
ATOM 1664 C C . LYS A 1 238 ? -5.350 -21.945 -9.441 1.00 88.25 238 LYS A C 1
ATOM 1666 O O . LYS A 1 238 ? -5.972 -21.060 -10.035 1.00 88.25 238 LYS A O 1
ATOM 1671 N N . PRO A 1 239 ? -6.001 -22.907 -8.760 1.00 81.44 239 PRO A N 1
ATOM 1672 C CA . PRO A 1 239 ? -7.455 -22.936 -8.652 1.00 81.44 239 PRO A CA 1
ATOM 1673 C C . PRO A 1 239 ? -8.030 -21.606 -8.123 1.00 81.44 239 PRO A C 1
ATOM 1675 O O . PRO A 1 239 ? -7.488 -21.056 -7.163 1.00 81.44 239 PRO A O 1
ATOM 1678 N N . PRO A 1 240 ? -9.148 -21.104 -8.687 1.00 79.12 240 PRO A N 1
ATOM 1679 C CA . PRO A 1 240 ? -10.035 -21.760 -9.654 1.00 79.12 240 PRO A CA 1
ATOM 1680 C C . PRO A 1 240 ? -9.632 -21.567 -11.127 1.00 79.12 240 PRO A C 1
ATOM 1682 O O . PRO A 1 240 ? -10.375 -22.003 -12.008 1.00 79.12 240 PRO A O 1
ATOM 1685 N N . LEU A 1 241 ? -8.509 -20.902 -11.414 1.00 76.06 241 LEU A N 1
ATOM 1686 C CA . LEU A 1 241 ? -8.091 -20.626 -12.782 1.00 76.06 241 LEU A CA 1
ATOM 1687 C C . LEU A 1 241 ? -7.537 -21.902 -13.431 1.00 76.06 241 LEU A C 1
ATOM 1689 O O . LEU A 1 241 ? -6.564 -22.485 -12.963 1.00 76.06 241 LEU A O 1
ATOM 1693 N N . ALA A 1 242 ? -8.173 -22.348 -14.515 1.00 81.88 242 ALA A N 1
ATOM 1694 C CA . ALA A 1 242 ? -7.697 -23.471 -15.313 1.00 81.88 242 ALA A CA 1
ATOM 1695 C C . ALA A 1 242 ? -6.975 -22.940 -16.556 1.00 81.88 242 ALA A C 1
ATOM 1697 O O . ALA A 1 242 ? -7.604 -22.408 -17.470 1.00 81.88 242 ALA A O 1
ATOM 1698 N N . CYS A 1 243 ? -5.654 -23.085 -16.582 1.00 89.81 243 CYS A N 1
ATOM 1699 C CA . CYS A 1 243 ? -4.840 -22.782 -17.753 1.00 89.81 243 CYS A CA 1
ATOM 1700 C C . CYS A 1 243 ? -4.794 -23.958 -18.737 1.00 89.81 243 CYS A C 1
ATOM 1702 O O . CYS A 1 243 ? -4.680 -25.112 -18.319 1.00 89.81 243 CYS A O 1
ATOM 1704 N N . ASP A 1 244 ? -4.759 -23.665 -20.040 1.00 92.88 244 ASP A N 1
ATOM 1705 C CA . ASP A 1 244 ? -4.312 -24.629 -21.051 1.00 92.88 244 ASP A CA 1
ATOM 1706 C C . ASP A 1 244 ? -2.776 -24.658 -21.067 1.00 92.88 244 ASP A C 1
ATOM 1708 O O . ASP A 1 244 ? -2.112 -23.817 -21.676 1.00 92.88 244 ASP A O 1
ATOM 1712 N N . LEU A 1 245 ? -2.203 -25.611 -20.330 1.00 91.25 245 LEU A N 1
ATOM 1713 C CA . LEU A 1 245 ? -0.754 -25.730 -20.171 1.00 91.25 245 LEU A CA 1
ATOM 1714 C C . LEU A 1 245 ? -0.046 -26.052 -21.494 1.00 91.25 245 LEU A C 1
ATOM 1716 O O . LEU A 1 245 ? 1.056 -25.556 -21.723 1.00 91.25 245 LEU A O 1
ATOM 1720 N N . ASP A 1 246 ? -0.676 -26.832 -22.375 1.00 90.81 246 ASP A N 1
ATOM 1721 C CA . ASP A 1 246 ? -0.091 -27.223 -23.659 1.00 90.81 246 ASP A CA 1
ATOM 1722 C C . ASP A 1 246 ? -0.094 -26.056 -24.653 1.00 90.81 246 ASP A C 1
ATOM 1724 O O . ASP A 1 246 ? 0.798 -25.944 -25.499 1.00 90.81 246 ASP A O 1
ATOM 1728 N N . GLU A 1 247 ? -1.094 -25.174 -24.593 1.00 90.50 247 GLU A N 1
ATOM 1729 C CA . GLU A 1 247 ? -1.086 -23.917 -25.342 1.00 90.50 247 GLU A CA 1
ATOM 1730 C C . GLU A 1 247 ? -0.025 -22.954 -24.801 1.00 90.50 247 GLU A C 1
ATOM 1732 O O . GLU A 1 247 ? 0.791 -22.453 -25.582 1.00 90.50 247 GLU A O 1
ATOM 1737 N N . ILE A 1 248 ? 0.012 -22.737 -23.481 1.00 91.31 248 ILE A N 1
ATOM 1738 C CA . ILE A 1 248 ? 0.985 -21.837 -22.844 1.00 91.31 248 ILE A CA 1
ATOM 1739 C C . ILE A 1 248 ? 2.406 -22.278 -23.176 1.00 91.31 248 ILE A C 1
ATOM 1741 O O . ILE A 1 248 ? 3.202 -21.470 -23.639 1.00 91.31 248 ILE A O 1
ATOM 1745 N N . GLN A 1 249 ? 2.719 -23.562 -23.026 1.00 89.50 249 GLN A N 1
ATOM 1746 C CA . GLN A 1 249 ? 4.073 -24.061 -23.236 1.00 89.50 249 GLN A CA 1
ATOM 1747 C C . GLN A 1 249 ? 4.495 -24.065 -24.714 1.00 89.50 249 GLN A C 1
ATOM 1749 O O . GLN A 1 249 ? 5.686 -24.025 -25.010 1.00 89.50 249 GLN A O 1
ATOM 1754 N N . ARG A 1 250 ? 3.540 -24.069 -25.657 1.00 90.12 250 ARG A N 1
ATOM 1755 C CA . ARG A 1 250 ? 3.824 -23.897 -27.094 1.00 90.12 250 ARG A CA 1
ATOM 1756 C C . ARG A 1 250 ? 3.999 -22.440 -27.512 1.00 90.12 250 ARG A C 1
ATOM 1758 O O . ARG A 1 250 ? 4.686 -22.200 -28.501 1.00 90.12 250 ARG A O 1
ATOM 1765 N N . ARG A 1 251 ? 3.337 -21.496 -26.834 1.00 89.25 251 ARG A N 1
ATOM 1766 C CA . ARG A 1 251 ? 3.354 -20.067 -27.193 1.00 89.25 251 ARG A CA 1
ATOM 1767 C C . ARG A 1 251 ? 4.396 -19.268 -26.408 1.00 89.25 251 ARG A C 1
ATOM 1769 O O . ARG A 1 251 ? 5.029 -18.388 -26.973 1.00 89.25 251 ARG A O 1
ATOM 1776 N N . CYS A 1 252 ? 4.563 -19.587 -25.130 1.00 92.75 252 CYS A N 1
ATOM 1777 C CA . CYS A 1 252 ? 5.373 -18.861 -24.155 1.00 92.75 252 CYS A CA 1
ATOM 1778 C C . CYS A 1 252 ? 6.272 -19.830 -23.362 1.00 92.75 252 CYS A C 1
ATOM 1780 O O . CYS A 1 252 ? 6.112 -19.972 -22.148 1.00 92.75 252 CYS A O 1
ATOM 1782 N N . PRO A 1 253 ? 7.188 -20.552 -24.032 1.00 92.25 253 PRO A N 1
ATOM 1783 C CA . PRO A 1 253 ? 7.945 -21.645 -23.421 1.00 92.25 253 PRO A CA 1
ATOM 1784 C C . PRO A 1 253 ? 8.914 -21.214 -22.308 1.00 92.25 253 PRO A C 1
ATOM 1786 O O . PRO A 1 253 ? 9.324 -22.074 -21.529 1.00 92.25 253 PRO A O 1
ATOM 1789 N N . TYR A 1 254 ? 9.291 -19.933 -22.214 1.00 92.81 254 TYR A N 1
ATOM 1790 C CA . TYR A 1 254 ? 10.155 -19.415 -21.144 1.00 92.81 254 TYR A CA 1
ATOM 1791 C C . TYR A 1 254 ? 9.389 -18.740 -19.998 1.00 92.81 254 TYR A C 1
ATOM 1793 O O . TYR A 1 254 ? 9.999 -18.380 -18.994 1.00 92.81 254 TYR A O 1
ATOM 1801 N N . SER A 1 255 ? 8.068 -18.575 -20.103 1.00 92.00 255 SER A N 1
ATOM 1802 C CA . SER A 1 255 ? 7.257 -18.055 -18.999 1.00 92.00 255 SER A CA 1
ATOM 1803 C C . SER A 1 255 ? 7.154 -19.080 -17.866 1.00 92.00 255 SER A C 1
ATOM 1805 O O . SER A 1 255 ? 6.940 -20.272 -18.103 1.00 92.00 255 SER A O 1
ATOM 1807 N N . ALA A 1 256 ? 7.261 -18.620 -16.618 1.00 92.62 256 ALA A N 1
ATOM 1808 C CA . ALA A 1 256 ? 7.015 -19.470 -15.459 1.00 92.62 256 ALA A CA 1
ATOM 1809 C C . ALA A 1 256 ? 5.522 -19.838 -15.365 1.00 92.62 256 ALA A C 1
ATOM 1811 O O . ALA A 1 256 ? 4.646 -19.043 -15.707 1.00 92.62 256 ALA A O 1
ATOM 1812 N N . ILE A 1 257 ? 5.220 -21.047 -14.894 1.00 91.50 257 ILE A N 1
ATOM 1813 C CA . ILE A 1 257 ? 3.844 -21.497 -14.660 1.00 91.50 257 ILE A CA 1
ATOM 1814 C C . ILE A 1 257 ? 3.699 -21.791 -13.174 1.00 91.50 257 ILE A C 1
ATOM 1816 O O . ILE A 1 257 ? 4.243 -22.783 -12.681 1.00 91.50 257 ILE A O 1
ATOM 1820 N N . ASP A 1 258 ? 2.931 -20.957 -12.485 1.00 89.00 258 ASP A N 1
ATOM 1821 C CA . ASP A 1 258 ? 2.616 -21.133 -11.075 1.00 89.00 258 ASP A CA 1
ATOM 1822 C C . ASP A 1 258 ? 1.378 -22.028 -10.958 1.00 89.00 258 ASP A C 1
ATOM 1824 O O . ASP A 1 258 ? 0.305 -21.683 -11.446 1.00 89.00 258 ASP A O 1
ATOM 1828 N N . ARG A 1 259 ? 1.532 -23.210 -10.356 1.00 86.12 259 ARG A N 1
ATOM 1829 C CA . ARG A 1 259 ? 0.464 -24.212 -10.193 1.00 86.12 259 ARG A CA 1
ATOM 1830 C C . ARG A 1 259 ? -0.028 -24.294 -8.753 1.00 86.12 259 ARG A C 1
ATOM 1832 O O . ARG A 1 259 ? 0.762 -23.968 -7.836 1.00 86.12 259 ARG A O 1
#

Sequence (259 aa):
MISLAIALSGALAGCGLIGERTCEYDGVDYRPGDTFPDRDGCNGCSCTEDGDVACTLMACTQGCVWKGVTHAPGASFPAGDGCNRCACSSDGTVACTEMACAGACTYDGYPYMPGESFPASDGCNTCTCGEDGSAACTEEGCPEGCTYGGVEYQQGDSFGSLDGCNTCTCTPGGGVACTERYCGCDPSREWWRQYVTTSPEECAVIDLACTGGLTSVSNECGCGCEQDPSCPPSFDCKPPLACDLDEIQRRCPYSAIDR

Organism: Sorangium cellulosum (NCBI:txid56)

Foldseek 3Di:
DDDDDDDDDDDDDDPDPPPQQWAQDPNDTHGAADKDDDPLRPKIWGQHSVNDIDIDDDDQFAWAADPNDTGGAQDKADPLLQPKIWGQHSNRDIDIDDDPQQQWAAAPNHTDHAQDWDDHPLRPKIWGGHSNRDIDIDDDDDFDWAAAPNDTGTQQDWDAHPLRAWIWGQHGPHDIDIDDDPRPDDVVPPLQWDAPDQDPVVQVPDDADDAQQWDWDQDNRHIGTGADPPQDLEDECDPPRHDPPVVCCSRRVSRHYHD

pLDDT: mean 84.62, std 14.78, range [29.09, 97.75]

Nearest PDB structures (foldseek):
  7bid-assembly1_A  TM=1.638E-01  e=1.342E+00  synthetic construct
  6r5y-assembly3_E  TM=1.640E-01  e=1.775E+00  Nostoc punctiforme
  6r60-assembly2_D  TM=1.533E-01  e=1.587E+00  Nostoc punctiforme
  6r60-assembly2_C  TM=1.668E-01  e=1.775E+00  Nostoc punctiforme
  8fl4-assembly1_NW  TM=1.813E-01  e=6.068E+00  Homo sapiens

Mean predicted aligned error: 18.66 Å

Solvent-accessible surface area (backbone atoms only — not comparable to full-atom values): 15556 Å² total; per-residue (Å²): 134,86,75,91,77,84,89,81,90,78,90,79,80,80,87,71,86,75,70,80,45,50,17,78,56,97,91,40,83,36,49,52,73,41,73,48,76,38,95,80,74,68,29,48,29,32,22,34,82,86,27,45,79,50,64,56,88,65,85,65,63,35,50,15,75,54,98,89,43,83,39,54,51,72,38,71,47,77,62,80,69,36,59,27,45,27,36,20,36,43,86,32,45,78,53,61,55,86,65,79,50,78,14,34,11,71,57,98,89,42,62,35,41,54,74,41,74,46,77,36,95,80,75,66,30,47,24,34,17,31,70,84,27,46,71,50,60,55,87,66,86,60,80,35,41,22,75,57,97,90,42,82,41,52,52,71,39,74,46,78,33,95,83,76,66,34,47,26,32,24,31,87,78,33,37,80,51,61,54,88,66,85,65,75,72,50,78,91,73,40,67,60,46,50,71,78,41,61,45,68,72,57,50,76,70,58,86,80,83,52,69,58,63,31,41,75,43,76,58,95,58,19,22,31,36,28,48,51,86,86,51,56,75,58,45,81,38,40,87,90,44,82,66,63,61,73,57,44,50,38,50,32,62,66,38,45,76,45,107

Secondary structure (DSSP, 8-state):
---------------------PEEETTEEE-TT-EEE-TTSS-EEEE-TTS-EEE----PPBPEEETTEEE-TT-EEE-SSSS-EEEE-TBS-EEE-----TT-EEETTEEE-TT-EEE-TTSS-EEEE-TTS-EEE--------EEETTEEE-TT-EEE-TTSS-EEEEETTTEEEE--------TTT-TTEEEEE--HHHHTT------SS-EEEEETTEEEEE--TTS-SEEE--TT----HHHHHHH-TTSEEE-

Radius of gyration: 40.44 Å; Cα contacts (8 Å, |Δi|>4): 467; chains: 1; bounding box: 63×114×96 Å